Protein AF-A0AAP5Z366-F1 (afdb_monomer)

Sequence (185 aa):
SSLDSLRQKAVKEGKDGEQEALHAAARQFESIFTSMMLKSMREANEGFESNIMNSQNEKFYRQ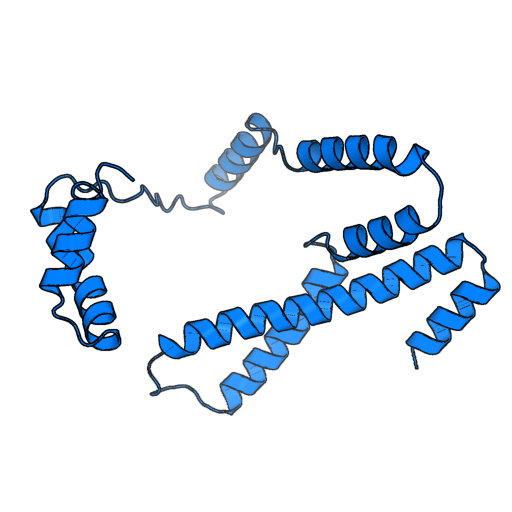MLDEQMASELSANGSMGLADMIVAQLTAGQGNDKSETAMRDAANSAVEYRRVDPKKAREIEKRLIESGELSRTSHTPAKFDSPESFVNSMKPYAEKAAKALGVEPSLLLAQAALETGWGQKV

Mean predicted aligned error: 19.26 Å

Radius of gyration: 24.58 Å; Cα contacts (8 Å, |Δi|>4): 98; chains: 1; bounding box: 54×44×57 Å

Foldseek 3Di:
DVLVVLVVQCVVVDPVSVLVSLLVVLLVVQLVVQLVVVVVVVVVCVVVDPPPDDDPVVVVVVSVVSSVVSNVCSVVCVPVRSVVSSLVVVLVVDDDVSVVVVVVVVVVVVVVVPPPVVVVVVVVVVCVVVVVDDPPPPPPDDQPDLVSLCVVCVVVLVVVCVVVVHDSVVVSVVVCVVCVSVNND

Solvent-accessible surface area (backbone atoms only — not comparable to full-atom values): 10388 Å² total; per-residue (Å²): 111,74,67,58,56,37,54,55,41,21,71,72,53,44,76,62,28,37,50,53,35,44,45,58,49,27,33,57,48,38,20,53,51,44,35,53,48,55,50,50,57,48,61,66,45,52,83,72,53,72,91,84,75,80,48,74,65,56,55,50,56,51,49,52,49,44,50,52,50,19,46,51,44,30,73,68,51,75,80,51,56,29,59,50,52,42,48,56,59,59,51,71,72,49,73,86,64,40,62,60,52,48,51,49,50,50,51,50,55,53,52,74,64,54,66,52,68,65,59,52,51,51,53,52,49,50,36,42,74,69,63,80,44,76,83,76,79,78,63,77,79,74,38,89,37,65,66,55,33,48,67,69,43,44,74,56,29,48,54,51,15,66,77,69,76,50,62,34,67,60,55,49,51,52,50,30,64,76,26,58,36,55,67,70,115

Structure (mmCIF, N/CA/C/O backbone):
data_AF-A0AAP5Z366-F1
#
_entry.id   AF-A0AAP5Z366-F1
#
loop_
_atom_site.group_PDB
_atom_site.id
_atom_site.type_symbol
_atom_site.label_atom_id
_atom_site.label_alt_id
_atom_site.label_comp_id
_atom_site.label_asym_id
_atom_site.label_entity_id
_atom_site.label_seq_id
_atom_site.pdbx_PDB_ins_code
_atom_site.Cartn_x
_atom_site.Cartn_y
_atom_site.Cartn_z
_atom_site.occupancy
_atom_site.B_iso_or_equiv
_atom_site.auth_seq_id
_atom_site.auth_comp_id
_atom_site.auth_asym_id
_atom_site.auth_atom_id
_atom_site.pdbx_PDB_model_num
ATOM 1 N N . SER A 1 1 ? -20.086 -19.077 12.793 1.00 57.78 1 SER A N 1
ATOM 2 C CA . SER A 1 1 ? -20.014 -17.706 12.263 1.00 57.78 1 SER A CA 1
ATOM 3 C C . SER A 1 1 ? -19.377 -16.819 13.322 1.00 57.78 1 SER A C 1
ATOM 5 O O . SER A 1 1 ? -20.015 -16.539 14.330 1.00 57.78 1 SER A O 1
ATOM 7 N N . SER A 1 2 ? -18.093 -16.473 13.167 1.00 73.12 2 SER A N 1
ATOM 8 C CA . SER A 1 2 ? -17.350 -15.620 14.118 1.00 73.12 2 SER A CA 1
ATOM 9 C C . SER A 1 2 ? -17.927 -14.199 14.197 1.00 73.12 2 SER A C 1
ATOM 11 O O . SER A 1 2 ? -17.879 -13.559 15.246 1.00 73.12 2 SER A O 1
ATOM 13 N N . LEU A 1 3 ? -18.546 -13.739 13.109 1.00 72.38 3 LEU A N 1
ATOM 14 C CA . LEU A 1 3 ? -19.220 -12.445 13.016 1.00 72.38 3 LEU A CA 1
ATOM 15 C C . LEU A 1 3 ? -20.505 -12.391 13.857 1.00 72.38 3 LEU A C 1
ATOM 17 O O . LEU A 1 3 ? -20.772 -11.378 14.498 1.00 72.38 3 LEU A O 1
ATOM 21 N N . ASP A 1 4 ? -21.266 -13.487 13.931 1.00 76.69 4 ASP A N 1
ATOM 22 C CA . ASP A 1 4 ? -22.466 -13.555 14.777 1.00 76.69 4 ASP A CA 1
ATOM 23 C C . ASP A 1 4 ? -22.121 -13.529 16.269 1.00 76.69 4 ASP A C 1
ATOM 25 O O . ASP A 1 4 ? -22.796 -12.857 17.048 1.00 76.69 4 ASP A O 1
ATOM 29 N N . SER A 1 5 ? -21.026 -14.183 16.675 1.00 75.25 5 SER A N 1
ATOM 30 C CA . SER A 1 5 ? -20.542 -14.095 18.058 1.00 75.25 5 SER A CA 1
ATOM 31 C C . SER A 1 5 ? -20.057 -12.691 18.426 1.00 75.25 5 SER A C 1
ATOM 33 O O . SER A 1 5 ? -20.276 -12.256 19.554 1.00 75.25 5 SER A O 1
ATOM 35 N N . LEU A 1 6 ? -19.448 -11.962 17.483 1.00 70.44 6 LEU A N 1
ATOM 36 C CA . LEU A 1 6 ? -19.024 -10.574 17.694 1.00 70.44 6 LEU A CA 1
ATOM 37 C C . LEU A 1 6 ? -20.231 -9.633 17.807 1.00 70.44 6 LEU A C 1
ATOM 39 O O . LEU A 1 6 ? -20.289 -8.828 18.734 1.00 70.44 6 LEU A O 1
ATOM 43 N N . ARG A 1 7 ? -21.251 -9.801 16.951 1.00 71.81 7 ARG A N 1
ATOM 44 C CA . ARG A 1 7 ? -22.524 -9.064 17.073 1.00 71.81 7 ARG A CA 1
ATOM 45 C C . ARG A 1 7 ? -23.216 -9.332 18.406 1.00 71.81 7 ARG A C 1
ATOM 47 O O . ARG A 1 7 ? -23.734 -8.408 19.023 1.00 71.81 7 ARG A O 1
ATOM 54 N N . GLN A 1 8 ? -23.227 -10.581 18.867 1.00 72.81 8 GLN A N 1
ATOM 55 C CA . GLN A 1 8 ? -23.886 -10.936 20.122 1.00 72.81 8 GLN A CA 1
ATOM 56 C C . GLN A 1 8 ? -23.155 -10.378 21.354 1.00 72.81 8 GLN A C 1
ATOM 58 O O . GLN A 1 8 ? -23.815 -10.037 22.336 1.00 72.81 8 GLN A O 1
ATOM 63 N N . LYS A 1 9 ? -21.819 -10.260 21.305 1.00 66.69 9 LYS A N 1
ATOM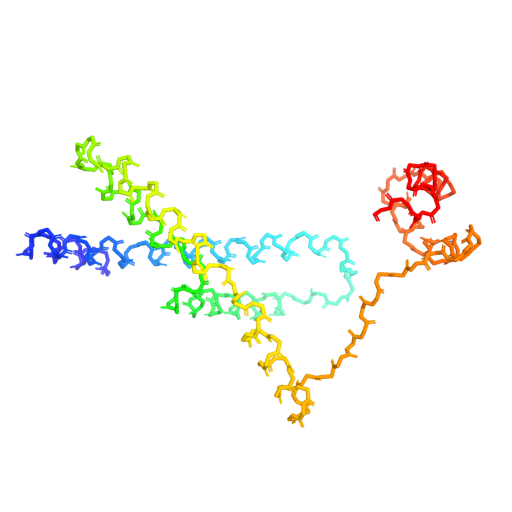 64 C CA . LYS A 1 9 ? -21.020 -9.591 22.345 1.00 66.69 9 LYS A CA 1
ATOM 65 C C . LYS A 1 9 ? -21.269 -8.082 22.380 1.00 66.69 9 LYS A C 1
ATOM 67 O O . LYS A 1 9 ? -21.594 -7.568 23.445 1.00 66.69 9 LYS A O 1
ATOM 72 N N . ALA A 1 10 ? -21.272 -7.416 21.222 1.00 67.38 10 ALA A N 1
ATOM 73 C CA . ALA A 1 10 ? -21.579 -5.984 21.118 1.00 67.38 10 ALA A CA 1
ATOM 74 C C . ALA A 1 10 ? -22.940 -5.617 21.741 1.00 67.38 10 ALA A C 1
ATOM 76 O O . ALA A 1 10 ? -23.069 -4.621 22.442 1.00 67.38 10 ALA A O 1
ATOM 77 N N . VAL A 1 11 ? -23.955 -6.467 21.551 1.00 70.94 11 VAL A N 1
ATOM 78 C CA . VAL A 1 11 ? -25.299 -6.248 22.115 1.00 70.94 11 VAL A CA 1
ATOM 79 C C . VAL A 1 11 ? -25.353 -6.477 23.636 1.00 70.94 11 VAL A C 1
ATOM 81 O O . VAL A 1 11 ? -26.198 -5.889 24.307 1.00 70.94 11 VAL A O 1
ATOM 84 N N . LYS A 1 12 ? -24.482 -7.325 24.199 1.00 68.56 12 LYS A N 1
ATOM 85 C CA . LYS A 1 12 ? -24.493 -7.679 25.632 1.00 68.56 12 LYS A CA 1
ATOM 86 C C . LYS A 1 12 ? -23.638 -6.762 26.509 1.00 68.56 12 LYS A C 1
ATOM 88 O O . LYS A 1 12 ? -23.984 -6.570 27.669 1.00 68.56 12 LYS A O 1
ATOM 93 N N . GLU A 1 13 ? -22.543 -6.227 25.978 1.00 66.88 13 GLU A N 1
ATOM 94 C CA . GLU A 1 13 ? -21.524 -5.479 26.736 1.00 66.88 13 GLU A CA 1
ATOM 95 C C . GLU A 1 13 ? -21.633 -3.949 26.569 1.00 66.88 13 GLU A C 1
ATOM 97 O O . GLU A 1 13 ? -20.827 -3.196 27.111 1.00 66.88 13 GLU A O 1
ATOM 102 N N . GLY A 1 14 ? -22.661 -3.460 25.867 1.00 70.50 14 GLY A N 1
ATOM 103 C CA . GLY A 1 14 ? -22.896 -2.026 25.690 1.00 70.50 14 GLY A CA 1
ATOM 104 C C . GLY A 1 14 ? -21.817 -1.354 24.833 1.00 70.50 14 GLY A C 1
ATOM 105 O O . GLY A 1 14 ? -21.280 -1.961 23.912 1.00 70.50 14 GLY A O 1
ATOM 106 N N . LYS A 1 15 ? -21.502 -0.084 25.123 1.00 67.25 15 LYS A N 1
ATOM 107 C CA . LYS A 1 15 ? -20.599 0.734 24.290 1.00 67.25 15 LYS A CA 1
ATOM 108 C C . LYS A 1 15 ? -19.175 0.174 24.190 1.00 67.25 15 LYS A C 1
ATOM 110 O O . LYS A 1 15 ? -18.548 0.332 23.148 1.00 67.25 15 LYS A O 1
ATOM 115 N N . ASP A 1 16 ? -18.688 -0.489 25.236 1.00 71.50 16 ASP A N 1
ATOM 116 C CA . ASP A 1 16 ? -17.321 -1.018 25.276 1.00 71.50 16 ASP A CA 1
ATOM 117 C C . ASP A 1 16 ? -17.199 -2.296 24.428 1.00 71.50 16 ASP A C 1
ATOM 119 O O . ASP A 1 1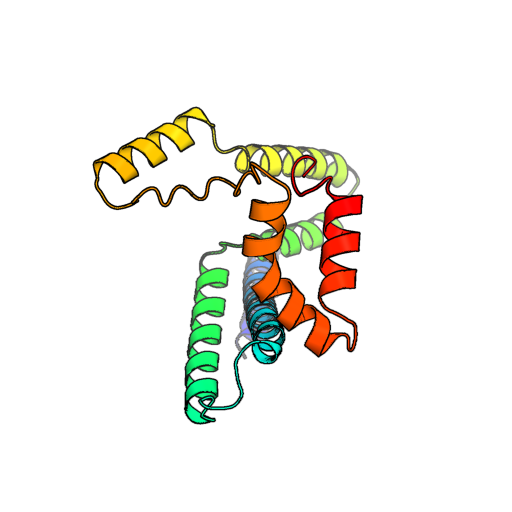6 ? -16.292 -2.416 23.604 1.00 71.50 16 ASP A O 1
ATOM 123 N N . GLY A 1 17 ? -18.177 -3.204 24.526 1.00 74.62 17 GLY A N 1
ATOM 124 C CA . GLY A 1 17 ? -18.227 -4.392 23.666 1.00 74.62 17 GLY A CA 1
ATOM 125 C C . GLY A 1 17 ? -18.529 -4.074 22.201 1.00 74.62 17 GLY A C 1
ATOM 126 O O . GLY A 1 17 ? -18.091 -4.796 21.304 1.00 74.62 17 GLY A O 1
ATOM 127 N N . GLU A 1 18 ? -19.249 -2.981 21.930 1.00 77.69 18 GLU A N 1
ATOM 128 C CA . GLU A 1 18 ? -19.443 -2.467 20.572 1.00 77.69 18 GLU A CA 1
ATOM 129 C C . GLU A 1 18 ? -18.121 -1.972 19.972 1.00 77.69 18 GLU A C 1
ATOM 131 O O . GLU A 1 18 ? -17.795 -2.333 18.842 1.00 77.69 18 GLU A O 1
ATOM 136 N N . GLN A 1 19 ? -17.306 -1.240 20.738 1.00 76.94 19 GLN A N 1
ATOM 137 C CA . GLN A 1 19 ? -15.978 -0.805 20.291 1.00 76.94 19 GLN A CA 1
ATOM 138 C C . GLN A 1 19 ? -15.024 -1.978 20.042 1.00 76.94 19 GLN A C 1
ATOM 140 O O . GLN A 1 19 ? -14.330 -1.993 19.025 1.00 76.94 19 GLN A O 1
ATOM 145 N N . GLU A 1 20 ? -15.009 -2.985 20.915 1.00 80.94 20 GLU A N 1
ATOM 146 C CA . GLU A 1 20 ? -14.148 -4.161 20.741 1.00 80.94 20 GLU A CA 1
ATOM 147 C C . GLU A 1 20 ? -14.570 -5.010 19.528 1.00 80.94 20 GLU A C 1
ATOM 149 O O . GLU A 1 20 ? -13.726 -5.465 18.749 1.00 80.94 20 GL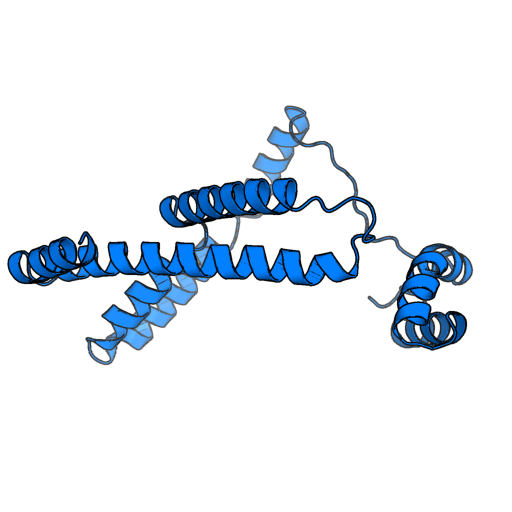U A O 1
ATOM 154 N N . ALA A 1 21 ? -15.878 -5.162 19.296 1.00 84.56 21 ALA A N 1
ATOM 155 C CA . ALA A 1 21 ? -16.400 -5.837 18.109 1.00 84.56 21 ALA A CA 1
ATOM 156 C C . ALA A 1 21 ? -16.096 -5.063 16.814 1.00 84.56 21 ALA A C 1
ATOM 158 O O . ALA A 1 21 ? -15.747 -5.677 15.801 1.00 84.56 21 ALA A O 1
ATOM 159 N N . LEU A 1 22 ? -16.192 -3.730 16.848 1.00 83.38 22 LEU A N 1
ATOM 160 C CA . LEU A 1 22 ? -15.807 -2.860 15.736 1.00 83.38 22 LEU A CA 1
ATOM 161 C C . LEU A 1 22 ? -14.311 -2.968 15.434 1.00 83.38 22 LEU A C 1
ATOM 163 O O . LEU A 1 22 ? -13.940 -3.077 14.267 1.00 83.38 22 LEU A O 1
ATOM 167 N N . HIS A 1 23 ? -13.460 -3.010 16.462 1.00 85.00 23 HIS A N 1
ATOM 168 C CA . HIS A 1 23 ? -12.015 -3.193 16.299 1.00 85.00 23 HIS A CA 1
ATOM 169 C C . HIS A 1 23 ? -11.681 -4.549 15.673 1.00 85.00 23 HIS A C 1
ATOM 171 O O . HIS A 1 23 ? -10.935 -4.628 14.695 1.00 85.00 23 HIS A O 1
ATOM 177 N N . ALA A 1 24 ? -12.316 -5.619 16.157 1.00 84.81 24 ALA A N 1
ATOM 178 C CA . ALA A 1 24 ? -12.156 -6.959 15.599 1.00 84.81 24 ALA A CA 1
ATOM 179 C C . ALA A 1 24 ? -12.598 -7.041 14.125 1.00 84.81 24 ALA A C 1
ATOM 181 O O . ALA A 1 24 ? -11.927 -7.685 13.315 1.00 84.81 24 ALA A O 1
ATOM 182 N N . ALA A 1 25 ? -13.696 -6.374 13.760 1.00 86.88 25 ALA A N 1
ATOM 183 C CA . ALA A 1 25 ? -14.165 -6.302 12.377 1.00 86.88 25 ALA A CA 1
ATOM 184 C C . ALA A 1 25 ? -13.241 -5.446 11.491 1.00 86.88 25 ALA A C 1
ATOM 186 O O . ALA A 1 25 ? -12.941 -5.834 10.362 1.00 86.88 25 ALA A O 1
ATOM 187 N N . ALA A 1 26 ? -12.746 -4.316 12.001 1.00 87.75 26 ALA A N 1
ATOM 188 C CA . ALA A 1 26 ? -11.830 -3.436 11.278 1.00 87.75 26 ALA A CA 1
ATOM 189 C C . ALA A 1 26 ? -10.483 -4.118 10.986 1.00 87.75 26 ALA A C 1
ATOM 191 O O . ALA A 1 26 ? -9.976 -3.994 9.872 1.00 87.75 26 ALA A O 1
ATOM 192 N N . ARG A 1 27 ? -9.950 -4.915 11.926 1.00 86.19 27 ARG A N 1
ATOM 193 C CA . ARG A 1 27 ? -8.777 -5.778 11.684 1.00 86.19 27 ARG A CA 1
ATOM 194 C C . ARG A 1 27 ? -9.033 -6.793 10.567 1.00 86.19 27 ARG A C 1
ATOM 196 O O . ARG A 1 27 ? -8.219 -6.956 9.671 1.00 86.19 27 ARG A O 1
ATOM 203 N N . GLN A 1 28 ? -10.192 -7.450 10.562 1.00 85.75 28 GLN A N 1
ATOM 204 C CA . GLN A 1 28 ? -10.532 -8.377 9.472 1.00 85.75 28 GLN A CA 1
ATOM 205 C C . GLN A 1 28 ? -10.650 -7.671 8.114 1.00 85.75 28 GLN A C 1
ATOM 207 O O . GLN A 1 28 ? -10.313 -8.248 7.086 1.00 85.75 28 GLN A O 1
ATOM 212 N N . PHE A 1 29 ? -11.108 -6.422 8.093 1.00 88.00 29 PHE A N 1
ATOM 213 C CA . PHE A 1 29 ? -11.147 -5.635 6.865 1.00 88.00 29 PHE A CA 1
ATOM 214 C C . PHE A 1 29 ? -9.743 -5.215 6.399 1.00 88.00 29 PHE A C 1
ATOM 216 O O . PHE A 1 29 ? -9.440 -5.292 5.209 1.00 88.00 29 PHE A O 1
ATOM 223 N N . GLU A 1 30 ? -8.868 -4.814 7.323 1.00 86.25 30 GLU A N 1
ATOM 224 C CA . GLU A 1 30 ? -7.482 -4.444 7.021 1.00 86.25 30 GLU A CA 1
ATOM 225 C C . GLU A 1 30 ? -6.677 -5.621 6.444 1.00 86.25 30 GLU A C 1
ATOM 227 O O . GLU A 1 30 ? -5.900 -5.414 5.509 1.00 86.25 30 GLU A O 1
ATOM 232 N N . SER A 1 31 ? -6.893 -6.858 6.904 1.00 87.69 31 SER A N 1
ATOM 233 C CA . SER A 1 31 ? -6.236 -8.040 6.321 1.00 87.69 31 SER A CA 1
ATOM 234 C C . SER A 1 31 ? -6.689 -8.313 4.880 1.00 87.69 31 SER A C 1
ATOM 236 O O . SER A 1 31 ? -5.865 -8.589 4.001 1.00 87.69 31 SER A O 1
ATOM 238 N N . ILE A 1 32 ? -7.983 -8.145 4.589 1.00 89.38 32 ILE A N 1
ATOM 239 C CA . ILE A 1 32 ? -8.526 -8.260 3.228 1.00 89.38 32 ILE A CA 1
ATOM 240 C C . ILE A 1 32 ? -7.948 -7.158 2.336 1.00 89.38 32 ILE A C 1
ATOM 242 O O . ILE A 1 32 ? -7.476 -7.430 1.236 1.00 89.38 32 ILE A O 1
ATOM 246 N N . PHE A 1 33 ? -7.914 -5.919 2.814 1.00 89.81 33 PHE A N 1
ATOM 247 C CA . PHE A 1 33 ? -7.342 -4.812 2.055 1.00 89.81 33 PHE A CA 1
ATOM 248 C C . PHE A 1 33 ? -5.839 -5.004 1.792 1.00 89.81 33 PHE A C 1
ATOM 250 O O . PHE A 1 33 ? -5.371 -4.802 0.672 1.00 89.81 33 PHE A O 1
ATOM 257 N N . THR A 1 34 ? -5.086 -5.458 2.794 1.00 88.38 34 THR A N 1
ATOM 258 C CA . THR A 1 34 ? -3.648 -5.734 2.667 1.00 88.38 34 THR A CA 1
ATOM 259 C C . THR A 1 34 ? -3.391 -6.846 1.654 1.00 88.38 34 THR A C 1
ATOM 261 O O . THR A 1 34 ? -2.517 -6.701 0.801 1.00 88.38 34 THR A O 1
ATOM 264 N N . SER A 1 35 ? -4.186 -7.919 1.673 1.00 88.62 35 SER A N 1
ATOM 265 C CA . SER A 1 35 ? -4.077 -8.978 0.661 1.00 88.62 35 SER A CA 1
ATOM 266 C C . SER A 1 35 ? -4.414 -8.469 -0.749 1.00 88.62 35 SER A C 1
ATOM 268 O O . SER A 1 35 ? -3.688 -8.779 -1.693 1.00 88.62 35 SER A O 1
ATOM 270 N N . MET A 1 36 ? -5.431 -7.610 -0.906 1.00 89.75 36 MET A N 1
ATOM 271 C CA . MET A 1 36 ? -5.743 -6.947 -2.184 1.00 89.75 36 MET A CA 1
ATOM 272 C C . MET A 1 36 ? -4.601 -6.050 -2.674 1.00 89.75 36 MET A C 1
ATOM 274 O O . MET A 1 36 ? -4.285 -6.054 -3.865 1.00 89.75 36 MET A O 1
ATOM 278 N N . MET A 1 37 ? -3.958 -5.307 -1.773 1.00 89.56 37 MET A N 1
ATOM 279 C CA . MET A 1 37 ? -2.807 -4.466 -2.097 1.00 89.56 37 MET A CA 1
ATOM 280 C C . MET A 1 37 ? -1.614 -5.314 -2.551 1.00 89.56 37 MET A C 1
ATOM 282 O O . MET A 1 37 ? -1.072 -5.063 -3.627 1.00 89.56 37 MET A O 1
ATOM 286 N N . LEU A 1 38 ? -1.239 -6.343 -1.782 1.00 89.12 38 LEU A N 1
ATOM 287 C CA . LEU A 1 38 ? -0.131 -7.248 -2.119 1.00 89.12 38 LEU A CA 1
ATOM 288 C C . LEU A 1 38 ? -0.359 -7.935 -3.468 1.00 89.12 38 LEU A C 1
ATOM 290 O O . LEU A 1 38 ? 0.543 -7.988 -4.308 1.00 89.12 38 LEU A O 1
ATOM 294 N N . LYS A 1 39 ? -1.591 -8.392 -3.704 1.00 89.25 39 LYS A N 1
ATOM 295 C CA . LYS A 1 39 ? -2.008 -8.955 -4.986 1.00 89.25 39 LYS A CA 1
ATOM 296 C C . LYS A 1 39 ? -1.890 -7.938 -6.124 1.00 89.25 39 LYS A C 1
ATOM 298 O O . LYS A 1 39 ? -1.278 -8.252 -7.138 1.00 89.25 39 LYS A O 1
ATOM 303 N N . SER A 1 40 ? -2.383 -6.712 -5.940 1.00 90.44 40 SER A N 1
ATOM 304 C CA . SER A 1 40 ? -2.306 -5.654 -6.962 1.00 90.44 40 SER A CA 1
ATOM 305 C C . SER A 1 40 ? -0.857 -5.285 -7.302 1.00 90.44 40 SER A C 1
ATOM 307 O O . SER A 1 40 ? -0.514 -5.109 -8.469 1.00 90.44 40 SER A O 1
ATOM 309 N N . MET A 1 41 ? 0.024 -5.214 -6.297 1.00 88.00 41 MET A N 1
ATOM 310 C CA . MET A 1 41 ? 1.457 -4.976 -6.510 1.00 88.00 41 MET A CA 1
ATOM 311 C C . MET A 1 41 ? 2.098 -6.106 -7.324 1.00 88.00 41 MET A C 1
ATOM 313 O O . MET A 1 41 ? 2.955 -5.853 -8.170 1.00 88.00 41 MET A O 1
ATOM 317 N N . ARG A 1 42 ? 1.675 -7.354 -7.091 1.00 82.88 42 ARG A N 1
ATOM 318 C CA . ARG A 1 42 ? 2.160 -8.524 -7.826 1.00 82.88 42 ARG A CA 1
ATOM 319 C C . ARG A 1 42 ? 1.661 -8.531 -9.268 1.00 82.88 42 ARG A C 1
ATOM 321 O O . ARG A 1 42 ? 2.487 -8.674 -10.159 1.00 82.88 42 ARG A O 1
ATOM 328 N N . GLU A 1 43 ? 0.368 -8.317 -9.491 1.00 84.25 43 GLU A N 1
ATOM 329 C CA . GLU A 1 43 ? -0.238 -8.215 -10.829 1.00 84.25 43 GLU A CA 1
ATOM 330 C C . GLU A 1 43 ? 0.406 -7.090 -11.655 1.00 84.25 43 GLU A C 1
ATOM 332 O O . GLU A 1 43 ? 0.698 -7.273 -12.835 1.00 84.25 43 GLU A O 1
ATOM 337 N N . ALA A 1 44 ? 0.735 -5.956 -11.028 1.00 84.75 44 ALA A N 1
ATOM 338 C CA . ALA A 1 44 ? 1.480 -4.880 -11.683 1.00 84.75 44 ALA A CA 1
ATOM 339 C C . ALA A 1 44 ? 2.909 -5.296 -12.094 1.00 84.75 44 ALA A C 1
ATOM 341 O O . ALA A 1 44 ? 3.422 -4.811 -13.104 1.00 84.75 44 ALA A O 1
ATOM 342 N N . ASN A 1 45 ? 3.548 -6.205 -11.345 1.00 77.31 45 ASN A N 1
ATOM 343 C CA . ASN A 1 45 ? 4.879 -6.735 -11.656 1.00 77.31 45 ASN A CA 1
ATOM 344 C C . ASN A 1 45 ? 4.848 -7.929 -12.634 1.00 77.31 45 ASN A C 1
ATOM 346 O O . ASN A 1 45 ? 5.857 -8.212 -13.277 1.00 77.31 45 ASN A O 1
ATOM 350 N N . GLU A 1 46 ? 3.707 -8.607 -12.809 1.00 72.75 46 GLU A N 1
ATOM 351 C CA . GLU A 1 46 ? 3.560 -9.702 -13.785 1.00 72.75 46 GLU A CA 1
ATOM 352 C C . GLU A 1 46 ? 3.815 -9.236 -15.229 1.00 72.75 46 GLU A C 1
ATOM 354 O O . GLU A 1 46 ? 4.298 -10.016 -16.043 1.00 72.75 46 GLU A O 1
ATOM 359 N N . GLY A 1 47 ? 3.578 -7.955 -15.543 1.00 67.94 47 GLY A N 1
ATOM 360 C CA . GLY A 1 47 ? 3.928 -7.365 -16.842 1.00 67.94 47 GLY A CA 1
ATOM 361 C C . GLY A 1 47 ? 5.438 -7.229 -17.102 1.00 67.94 47 GLY A C 1
ATOM 362 O O . GLY A 1 47 ? 5.844 -7.048 -18.252 1.00 67.94 47 GLY A O 1
ATOM 363 N N . PHE A 1 48 ? 6.270 -7.327 -16.059 1.00 65.94 48 PHE A N 1
ATOM 364 C CA . PHE A 1 48 ? 7.734 -7.231 -16.128 1.00 65.94 48 PHE A CA 1
ATOM 365 C C . PHE A 1 48 ? 8.434 -8.596 -16.013 1.00 65.94 48 PHE A C 1
ATOM 367 O O . PHE A 1 48 ? 9.540 -8.760 -16.534 1.00 65.94 48 PHE A O 1
ATOM 374 N N . GLU A 1 49 ? 7.798 -9.576 -15.365 1.00 62.16 49 GLU A N 1
ATOM 375 C CA . GLU A 1 49 ? 8.299 -10.946 -15.217 1.00 62.16 49 GLU A CA 1
ATOM 376 C C . GLU A 1 49 ? 8.126 -11.722 -16.535 1.00 62.16 49 GLU A C 1
ATOM 378 O O . GLU A 1 49 ? 7.018 -11.957 -17.017 1.00 62.16 49 GLU A O 1
ATOM 383 N N . SER A 1 50 ? 9.231 -12.136 -17.159 1.00 58.62 50 SER A N 1
ATOM 384 C CA . SER A 1 50 ? 9.187 -12.925 -18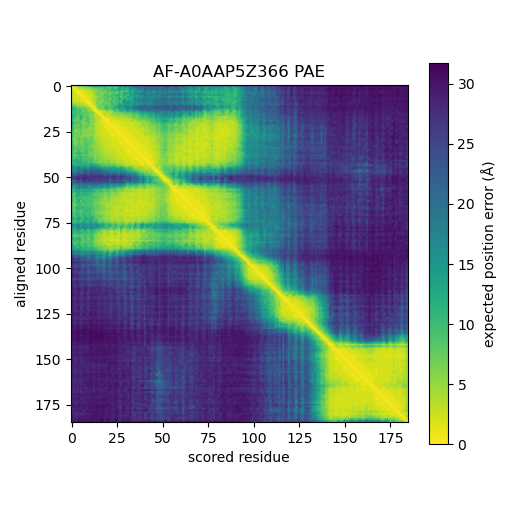.393 1.00 58.62 50 SER A CA 1
ATOM 385 C C . SER A 1 50 ? 8.413 -14.236 -18.183 1.00 58.62 50 SER A C 1
ATOM 387 O O . SER A 1 50 ? 8.767 -15.022 -17.308 1.00 58.62 50 SER A O 1
ATOM 389 N N . ASN A 1 51 ? 7.417 -14.495 -19.038 1.00 56.31 51 ASN A N 1
ATOM 390 C CA . ASN A 1 51 ? 6.473 -15.633 -19.060 1.00 56.31 51 ASN A CA 1
ATOM 391 C C . ASN A 1 51 ? 7.070 -17.067 -19.078 1.00 56.31 51 ASN A C 1
ATOM 393 O O . ASN A 1 51 ? 6.363 -18.020 -19.395 1.00 56.31 51 ASN A O 1
ATOM 397 N N . ILE A 1 52 ? 8.355 -17.261 -18.783 1.00 56.91 52 ILE A N 1
ATOM 398 C CA . ILE A 1 52 ? 9.080 -18.517 -19.022 1.00 56.91 52 ILE A CA 1
ATOM 399 C C . ILE A 1 52 ? 9.179 -19.425 -17.780 1.00 56.91 52 ILE A C 1
ATOM 401 O O . ILE A 1 52 ? 9.455 -20.608 -17.951 1.00 56.91 52 ILE A O 1
ATOM 405 N N . MET A 1 53 ? 8.886 -18.947 -16.559 1.00 61.41 53 MET A N 1
ATOM 406 C CA . MET A 1 53 ? 9.019 -19.759 -15.327 1.00 61.41 53 MET A CA 1
ATOM 407 C C . MET A 1 53 ? 7.846 -19.677 -14.326 1.00 61.41 53 MET A C 1
ATOM 409 O O . MET A 1 53 ? 7.985 -20.118 -13.196 1.00 61.41 53 MET A O 1
ATOM 413 N N . ASN A 1 54 ? 6.664 -19.190 -14.716 1.00 64.31 54 ASN A N 1
ATOM 414 C CA . ASN A 1 54 ? 5.519 -19.082 -13.797 1.00 64.31 54 ASN A CA 1
ATOM 415 C C . ASN A 1 54 ? 4.675 -20.368 -13.776 1.00 64.31 54 ASN A C 1
ATOM 417 O O . ASN A 1 54 ? 3.672 -20.473 -14.488 1.00 64.31 54 ASN A O 1
ATOM 421 N N . SER A 1 55 ? 5.050 -21.357 -12.959 1.00 75.56 55 SER A N 1
ATOM 422 C CA . SER A 1 55 ? 4.203 -22.546 -12.775 1.00 75.56 55 SER A CA 1
ATOM 423 C C . SER A 1 55 ? 2.946 -22.213 -11.950 1.00 75.56 55 SER A C 1
ATOM 425 O O . SER A 1 55 ? 2.992 -21.428 -11.003 1.00 75.56 55 SER A O 1
ATOM 427 N N . GLN A 1 56 ? 1.800 -22.824 -12.272 1.00 75.94 56 GLN A N 1
ATOM 428 C CA . GLN A 1 56 ? 0.546 -22.617 -11.523 1.00 75.94 56 GLN A CA 1
ATOM 429 C C . GLN A 1 56 ? 0.672 -23.010 -10.039 1.00 75.94 56 GLN A C 1
ATOM 431 O O . GLN A 1 56 ? 0.012 -22.421 -9.186 1.00 75.94 56 GLN A O 1
ATOM 436 N N . ASN A 1 57 ? 1.556 -23.963 -9.727 1.00 81.56 57 ASN A N 1
ATOM 437 C CA . ASN A 1 57 ? 1.840 -24.382 -8.356 1.00 81.56 57 ASN A CA 1
ATOM 438 C C . ASN A 1 57 ? 2.547 -23.275 -7.566 1.00 81.56 57 ASN A C 1
ATOM 440 O O . ASN A 1 57 ? 2.177 -23.004 -6.430 1.00 81.56 57 ASN A O 1
ATOM 444 N N . GLU A 1 58 ? 3.517 -22.588 -8.171 1.00 83.06 58 GLU A N 1
ATOM 445 C CA . GLU A 1 58 ? 4.210 -21.466 -7.531 1.00 83.06 58 GLU A CA 1
ATOM 446 C C . GLU A 1 58 ? 3.248 -20.320 -7.204 1.00 83.06 58 GLU A C 1
ATOM 448 O O . GLU A 1 58 ? 3.282 -19.790 -6.094 1.00 83.06 58 GLU A O 1
ATOM 453 N N . LYS A 1 59 ? 2.329 -19.994 -8.124 1.00 82.19 59 LYS A N 1
ATOM 454 C CA . LYS A 1 59 ? 1.283 -18.987 -7.883 1.00 82.19 59 LYS A CA 1
ATOM 455 C C . LYS A 1 59 ? 0.414 -19.343 -6.677 1.00 82.19 59 LYS A C 1
ATOM 457 O O . LYS A 1 59 ? 0.125 -18.467 -5.868 1.00 82.19 59 LYS A O 1
ATOM 462 N N . PHE A 1 60 ? 0.046 -20.616 -6.530 1.00 86.50 60 PHE A N 1
ATOM 463 C CA . PHE A 1 60 ? -0.731 -21.091 -5.386 1.00 86.50 60 PHE A CA 1
ATOM 464 C C . PHE A 1 60 ? 0.035 -20.955 -4.059 1.00 86.50 60 PHE A C 1
ATOM 466 O O . PHE A 1 60 ? -0.486 -20.368 -3.112 1.00 86.50 60 PHE A O 1
ATOM 473 N N . TYR A 1 61 ? 1.289 -21.422 -3.990 1.00 88.44 61 TYR A N 1
ATOM 474 C CA . TYR A 1 61 ? 2.110 -21.289 -2.775 1.00 88.44 61 TYR A CA 1
ATOM 475 C C . TYR A 1 61 ? 2.367 -19.829 -2.403 1.00 88.44 61 TYR A C 1
ATOM 477 O O . TYR A 1 61 ? 2.342 -19.466 -1.228 1.00 88.44 61 TYR A O 1
ATOM 485 N N . ARG A 1 62 ? 2.582 -18.982 -3.409 1.00 86.56 62 ARG A N 1
ATOM 486 C CA . ARG A 1 62 ? 2.794 -17.548 -3.227 1.00 86.56 62 ARG A CA 1
ATOM 487 C C . ARG A 1 62 ? 1.533 -16.849 -2.726 1.00 86.56 62 ARG A C 1
ATOM 489 O O . ARG A 1 62 ? 1.634 -16.023 -1.830 1.00 86.56 62 ARG A O 1
ATOM 496 N N . GLN A 1 63 ? 0.360 -17.223 -3.239 1.00 88.31 63 GLN A N 1
ATOM 497 C CA . GLN A 1 63 ? -0.915 -16.718 -2.730 1.00 88.31 63 GLN A CA 1
ATOM 498 C C . GLN A 1 63 ? -1.120 -17.104 -1.260 1.00 88.31 63 GLN A C 1
ATOM 500 O O . GLN A 1 63 ? -1.467 -16.248 -0.453 1.00 88.31 63 GLN A O 1
ATOM 505 N N . MET A 1 64 ? -0.854 -18.359 -0.892 1.00 91.06 64 MET A N 1
ATOM 506 C CA . MET A 1 64 ? -0.968 -18.809 0.499 1.00 91.06 64 MET A CA 1
ATOM 507 C C . MET A 1 64 ? -0.017 -18.036 1.430 1.00 91.06 64 MET A C 1
ATOM 509 O O . MET A 1 64 ? -0.400 -17.645 2.531 1.00 91.06 64 MET A O 1
ATOM 513 N N . LEU A 1 65 ? 1.214 -17.783 0.974 1.00 91.69 65 LEU A N 1
ATOM 514 C CA . LEU A 1 65 ? 2.187 -16.970 1.704 1.00 91.69 65 LEU A CA 1
ATOM 515 C C . LEU A 1 65 ? 1.691 -15.528 1.895 1.00 91.69 65 LEU A C 1
ATOM 517 O O . LEU A 1 65 ? 1.805 -14.980 2.991 1.00 91.69 65 LEU A O 1
ATOM 521 N N . ASP A 1 66 ? 1.128 -14.926 0.847 1.00 89.19 66 ASP A N 1
ATOM 522 C CA . ASP A 1 66 ? 0.588 -13.566 0.895 1.00 89.19 66 ASP A CA 1
ATOM 523 C C . ASP A 1 66 ? -0.612 -13.468 1.848 1.00 89.19 66 ASP A C 1
ATOM 525 O O . ASP A 1 66 ? -0.725 -12.491 2.587 1.00 89.19 66 ASP A O 1
ATOM 529 N N . GLU A 1 67 ? -1.482 -14.481 1.878 1.00 89.44 67 GLU A N 1
ATOM 530 C CA . GLU A 1 67 ? -2.609 -14.557 2.816 1.00 89.44 67 GLU A CA 1
ATOM 531 C C . GLU A 1 67 ? -2.131 -14.632 4.273 1.00 89.44 67 GLU A C 1
ATOM 533 O O . GLU A 1 67 ? -2.634 -13.893 5.126 1.00 89.44 67 GLU A O 1
ATOM 538 N N . GLN A 1 68 ? -1.125 -15.465 4.565 1.00 89.38 68 GLN A N 1
ATOM 539 C CA . GLN A 1 68 ? -0.551 -15.550 5.910 1.00 89.38 68 GLN A CA 1
ATOM 540 C C . GLN A 1 68 ? 0.100 -14.224 6.318 1.00 89.38 68 GLN A C 1
ATOM 542 O O . GLN A 1 68 ? -0.162 -13.709 7.405 1.00 89.38 68 GLN A O 1
ATOM 547 N N . MET A 1 69 ? 0.898 -13.638 5.429 1.00 88.75 69 MET A N 1
ATOM 548 C CA . MET A 1 69 ? 1.563 -12.362 5.672 1.00 88.75 69 MET A CA 1
ATOM 549 C C . MET A 1 69 ? 0.554 -11.225 5.877 1.00 88.75 69 MET A C 1
ATOM 551 O O . MET A 1 69 ? 0.702 -10.442 6.810 1.00 88.75 69 MET A O 1
ATOM 555 N N . ALA A 1 70 ? -0.506 -11.149 5.068 1.00 87.56 70 ALA A N 1
ATOM 556 C CA . ALA A 1 70 ? -1.569 -10.159 5.241 1.00 87.56 70 ALA A CA 1
ATOM 557 C C . ALA A 1 70 ? -2.313 -10.336 6.575 1.00 87.56 70 ALA A C 1
ATOM 559 O O . ALA A 1 70 ? -2.645 -9.347 7.234 1.00 87.56 70 ALA A O 1
ATOM 560 N N . SER A 1 71 ? -2.540 -11.585 6.998 1.00 86.50 71 SER A N 1
ATOM 561 C CA . SER A 1 71 ? -3.128 -11.894 8.303 1.00 86.50 71 SER A CA 1
ATOM 562 C C . SER A 1 71 ? -2.219 -11.462 9.458 1.00 86.50 71 SER A C 1
ATOM 564 O O . SER A 1 71 ? -2.704 -10.855 10.410 1.00 86.50 71 SER A O 1
ATOM 566 N N . GLU A 1 72 ? -0.917 -11.746 9.389 1.00 87.31 72 GLU A N 1
ATOM 567 C CA . GLU A 1 72 ? 0.053 -11.374 10.429 1.00 87.31 72 GLU A CA 1
ATOM 568 C C . GLU A 1 72 ? 0.255 -9.853 10.513 1.00 87.31 72 GLU A C 1
ATOM 570 O O . GLU A 1 72 ? 0.235 -9.288 11.607 1.00 87.31 72 GLU A O 1
ATOM 575 N N . LEU A 1 73 ? 0.388 -9.171 9.372 1.00 84.88 73 LEU A N 1
ATOM 576 C CA . LEU A 1 73 ? 0.555 -7.714 9.311 1.00 84.88 73 LEU A CA 1
ATOM 577 C C . LEU A 1 73 ? -0.655 -6.976 9.893 1.00 84.88 73 LEU A C 1
ATOM 579 O O . LEU A 1 73 ? -0.494 -6.033 10.671 1.00 84.88 73 LEU A O 1
ATOM 583 N N . SER A 1 74 ? -1.865 -7.434 9.570 1.00 86.56 74 SER A N 1
ATOM 584 C CA . SER A 1 74 ? -3.082 -6.837 10.120 1.00 86.56 74 SER A CA 1
ATOM 585 C C . SER A 1 74 ? -3.304 -7.195 11.594 1.00 86.56 74 SER A C 1
ATOM 587 O O . SER A 1 74 ? -3.703 -6.339 12.384 1.00 86.56 74 SER A O 1
ATOM 589 N N . ALA A 1 75 ? -2.985 -8.424 12.019 1.00 82.06 75 ALA A N 1
ATOM 590 C CA . ALA A 1 75 ? -3.069 -8.807 13.431 1.00 82.06 75 ALA A CA 1
ATOM 591 C C . ALA A 1 75 ? -2.119 -7.980 14.315 1.00 82.06 75 ALA A C 1
ATOM 593 O O . ALA A 1 75 ? -2.490 -7.596 15.425 1.00 82.06 75 ALA A O 1
ATOM 594 N N . ASN A 1 76 ? -0.928 -7.664 13.802 1.00 81.31 76 ASN A N 1
ATOM 595 C CA . ASN A 1 76 ? 0.064 -6.834 14.484 1.00 81.31 76 ASN A CA 1
ATOM 596 C C . ASN A 1 76 ? -0.241 -5.325 14.409 1.00 81.31 76 ASN A C 1
ATOM 598 O O . ASN A 1 76 ? 0.484 -4.535 15.011 1.00 81.31 76 ASN A O 1
ATOM 602 N N . GLY A 1 77 ? -1.291 -4.912 13.685 1.00 68.94 77 GLY A N 1
ATOM 603 C CA . GLY A 1 77 ? -1.702 -3.511 13.562 1.00 68.94 77 GLY A CA 1
ATOM 604 C C . GLY A 1 77 ? -0.666 -2.619 12.873 1.00 68.94 77 GLY A C 1
ATOM 605 O O . GLY A 1 77 ? -0.622 -1.418 13.129 1.00 68.94 77 GLY A O 1
ATOM 606 N N . SER A 1 78 ? 0.195 -3.177 12.015 1.00 68.19 78 SER A N 1
ATOM 607 C CA . SER A 1 78 ? 1.364 -2.456 11.489 1.00 68.19 78 SER A CA 1
ATOM 608 C C . SER A 1 78 ? 1.019 -1.306 10.537 1.00 68.19 78 SER A C 1
ATOM 610 O O . SER A 1 78 ? 1.872 -0.458 10.278 1.00 68.19 78 SER A O 1
ATOM 612 N N . MET A 1 79 ? -0.200 -1.280 9.988 1.00 74.19 79 MET A N 1
ATOM 613 C CA . MET A 1 79 ? -0.617 -0.297 8.983 1.00 74.19 79 MET A CA 1
ATOM 614 C C . MET A 1 79 ? -1.497 0.827 9.555 1.00 74.19 79 MET A C 1
ATOM 616 O O . MET A 1 79 ? -1.551 1.911 8.972 1.00 74.19 79 MET A O 1
ATOM 620 N N . GLY A 1 80 ? -2.155 0.599 10.698 1.00 81.19 80 GLY A N 1
ATOM 621 C CA . GLY A 1 80 ? -3.003 1.584 11.383 1.00 81.19 80 GLY A CA 1
ATOM 622 C C . GLY A 1 80 ? -4.331 1.899 10.680 1.00 81.19 80 GLY A C 1
ATOM 623 O O . GLY A 1 80 ? -5.026 2.833 11.082 1.00 81.19 80 GLY A O 1
ATOM 624 N N . LEU A 1 81 ? -4.715 1.143 9.643 1.00 84.25 81 LEU A N 1
ATOM 625 C CA . LEU A 1 81 ? -5.969 1.373 8.917 1.00 84.25 81 LEU A CA 1
ATOM 626 C C . LEU A 1 81 ? -7.171 0.949 9.765 1.00 84.25 81 LEU A C 1
ATOM 628 O O . LEU 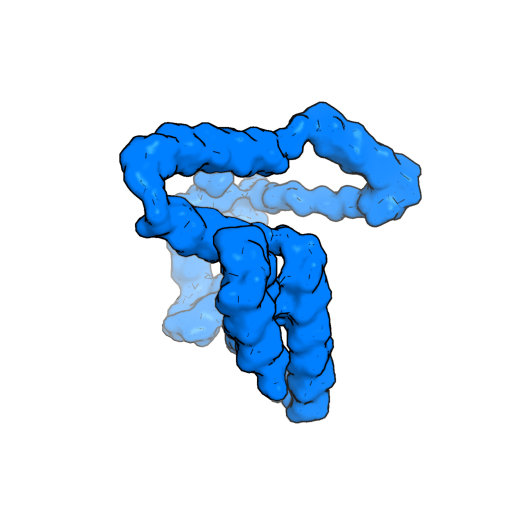A 1 81 ? -8.191 1.637 9.764 1.00 84.25 81 LEU A O 1
ATOM 632 N N . ALA A 1 82 ? -7.046 -0.151 10.513 1.00 84.75 82 ALA A N 1
ATOM 633 C CA . ALA A 1 82 ? -8.098 -0.602 11.420 1.00 84.75 82 ALA A CA 1
ATOM 634 C C . ALA A 1 82 ? -8.445 0.476 12.463 1.00 84.75 82 ALA A C 1
ATOM 636 O O . ALA A 1 82 ? -9.620 0.778 12.671 1.00 84.75 82 ALA A O 1
ATOM 637 N N . ASP A 1 83 ? -7.430 1.123 13.043 1.00 83.38 83 ASP A N 1
ATOM 638 C CA . ASP A 1 83 ? -7.616 2.191 14.030 1.00 83.38 83 ASP A CA 1
ATOM 639 C C . ASP A 1 83 ? -8.234 3.446 13.403 1.00 83.38 83 ASP A C 1
ATOM 641 O O . ASP A 1 83 ? -9.094 4.073 14.017 1.00 83.38 83 ASP A O 1
ATOM 645 N N . MET A 1 84 ? -7.873 3.780 12.158 1.00 84.31 84 MET A N 1
ATOM 646 C CA . MET A 1 84 ? -8.513 4.871 11.413 1.00 84.31 84 MET A CA 1
ATOM 647 C C . MET A 1 84 ? -9.984 4.585 11.098 1.00 84.31 84 MET A C 1
ATOM 649 O O . MET A 1 84 ? -10.815 5.484 11.216 1.00 84.31 84 MET A O 1
ATOM 653 N N . ILE A 1 85 ? -10.321 3.352 10.705 1.00 82.94 85 ILE A N 1
ATOM 654 C CA . ILE A 1 85 ? -11.707 2.944 10.426 1.00 82.94 85 ILE A CA 1
ATOM 655 C C . ILE A 1 85 ? -12.539 3.022 11.702 1.00 82.94 85 ILE A C 1
ATOM 657 O O . ILE A 1 85 ? -13.633 3.589 11.683 1.00 82.94 85 ILE A O 1
ATOM 661 N N . VAL A 1 86 ? -12.012 2.490 12.809 1.00 84.81 86 VAL A N 1
ATOM 662 C CA . VAL A 1 86 ? -12.671 2.577 14.113 1.00 84.81 86 VAL A CA 1
ATOM 663 C C . VAL A 1 86 ? -12.844 4.038 14.495 1.00 84.81 86 VAL A C 1
ATOM 665 O O . VAL A 1 86 ? -13.978 4.437 14.721 1.00 84.81 86 VAL A O 1
ATOM 668 N N . ALA A 1 87 ? -11.776 4.843 14.473 1.00 83.19 87 ALA A N 1
ATOM 669 C CA . ALA A 1 87 ? -11.820 6.260 14.821 1.00 83.19 87 ALA A CA 1
ATOM 670 C C . ALA A 1 87 ? -12.831 7.041 13.975 1.00 83.19 87 ALA A C 1
ATOM 672 O O . ALA A 1 87 ? -13.603 7.808 14.533 1.00 83.19 87 ALA A O 1
ATOM 673 N N . GLN A 1 88 ? -12.891 6.826 12.658 1.00 81.56 88 GLN A N 1
ATOM 674 C CA . GLN A 1 88 ? -13.853 7.507 11.788 1.00 81.56 88 GLN A CA 1
ATOM 675 C C . GLN A 1 88 ? -15.300 7.092 12.093 1.00 81.56 88 GLN A C 1
ATOM 677 O O . GLN A 1 88 ? -16.211 7.922 12.045 1.00 81.56 88 GLN A O 1
ATOM 682 N N . LEU A 1 89 ? -15.523 5.817 12.415 1.00 79.44 89 LEU A N 1
ATOM 683 C CA . LEU A 1 89 ? -16.852 5.283 12.692 1.00 79.44 89 LEU A CA 1
ATOM 684 C C . LEU A 1 89 ? -17.357 5.667 14.094 1.00 79.44 89 LEU A C 1
ATOM 686 O O . LEU A 1 89 ? -18.534 5.999 14.232 1.00 79.44 89 LEU A O 1
ATOM 690 N N . THR A 1 90 ? -16.488 5.704 15.112 1.00 74.31 90 THR A N 1
ATOM 691 C CA . THR A 1 90 ? -16.835 6.231 16.446 1.00 74.31 90 THR A CA 1
ATOM 692 C C . THR A 1 90 ? -16.894 7.759 16.475 1.00 74.31 90 THR A C 1
ATOM 694 O O . THR A 1 90 ? -17.766 8.310 17.147 1.00 74.31 90 THR A O 1
ATOM 697 N N . ALA A 1 91 ? -16.049 8.469 15.717 1.00 67.56 91 ALA A N 1
ATOM 698 C CA . ALA A 1 91 ? -16.102 9.932 15.593 1.00 67.56 91 ALA A CA 1
ATOM 699 C C . ALA A 1 91 ? -17.371 10.422 14.880 1.00 67.56 91 ALA A C 1
ATOM 701 O O . ALA A 1 91 ? -17.837 11.529 15.152 1.00 67.56 91 ALA A O 1
ATOM 702 N N . GLY A 1 92 ? -17.961 9.595 14.009 1.00 61.28 92 GLY A N 1
ATOM 703 C CA . GLY A 1 92 ? -19.249 9.862 13.366 1.00 61.28 92 GLY A CA 1
ATOM 704 C C . GLY A 1 92 ? -20.464 9.765 14.301 1.00 61.28 92 GLY A C 1
ATOM 705 O O . GLY A 1 92 ? -21.555 10.173 13.908 1.00 61.28 92 GLY A O 1
ATOM 706 N N . GLN A 1 93 ? -20.302 9.257 15.530 1.00 61.66 93 GLN A N 1
ATOM 707 C CA . GLN A 1 93 ? -21.400 9.048 16.484 1.00 61.66 93 GLN A CA 1
ATOM 708 C C . GLN A 1 93 ? -21.542 10.149 17.559 1.00 61.66 93 GLN A C 1
ATOM 710 O O . GLN A 1 93 ? -22.437 10.048 18.401 1.00 61.66 93 GLN A O 1
ATOM 715 N N . GLY A 1 94 ? -20.736 11.223 17.556 1.00 49.34 94 GLY A N 1
ATOM 716 C CA . GLY A 1 94 ? -20.838 12.262 18.595 1.00 49.34 94 GLY A CA 1
ATOM 717 C C . GLY A 1 94 ? -20.333 13.660 18.216 1.00 49.34 94 GLY A C 1
ATOM 718 O O . GLY A 1 94 ? -19.145 13.837 17.984 1.00 49.34 94 GLY A O 1
ATOM 719 N N . ASN A 1 95 ? -21.264 14.629 18.229 1.00 52.59 95 ASN A N 1
ATOM 720 C CA . ASN A 1 95 ? -21.157 16.101 18.349 1.00 52.59 95 ASN A CA 1
ATOM 721 C C . ASN A 1 95 ? -19.770 16.777 18.274 1.00 52.59 95 ASN A C 1
ATOM 723 O O . ASN A 1 95 ? -18.882 16.424 19.044 1.00 52.59 95 ASN A O 1
ATOM 727 N N . ASP A 1 96 ? -19.697 17.864 17.484 1.00 53.09 96 ASP A N 1
ATOM 728 C CA . ASP A 1 96 ? -18.847 19.091 17.434 1.00 53.09 96 ASP A CA 1
ATOM 729 C C . ASP A 1 96 ? -17.525 19.221 18.234 1.00 53.09 96 ASP A C 1
ATOM 731 O O . ASP A 1 96 ? -16.632 19.959 17.831 1.00 53.09 96 ASP A O 1
ATOM 735 N N . LYS A 1 97 ? -17.314 18.499 19.334 1.00 55.72 97 LYS A N 1
ATOM 736 C CA . LYS A 1 97 ? -16.009 18.335 20.003 1.00 55.72 97 LYS A CA 1
ATOM 737 C C . LYS A 1 97 ? -15.060 17.399 19.239 1.00 55.72 97 LYS A C 1
ATOM 739 O O . LYS A 1 97 ? -13.862 17.385 19.520 1.00 55.72 97 LYS A O 1
ATOM 744 N N . SER A 1 98 ? -15.600 16.640 18.284 1.00 58.44 98 SER A N 1
ATOM 745 C CA . SER A 1 98 ? -14.875 15.703 17.422 1.00 58.44 98 SER A CA 1
ATOM 746 C C . SER A 1 98 ? -13.860 16.410 16.519 1.00 58.44 98 SER A C 1
ATOM 748 O O . SER A 1 98 ? -12.762 15.910 16.335 1.00 58.44 98 SER A O 1
ATOM 750 N N . GLU A 1 99 ? -14.135 17.628 16.045 1.00 55.28 99 GLU A N 1
ATOM 751 C CA . GLU A 1 99 ? -13.232 18.332 15.122 1.00 55.28 99 GLU A CA 1
ATOM 752 C C . GLU A 1 99 ? -11.921 18.785 15.795 1.00 55.28 99 GLU A C 1
ATOM 754 O O . GLU A 1 99 ? -10.837 18.659 15.222 1.00 55.28 99 GLU A O 1
ATOM 759 N N . THR A 1 100 ? -11.994 19.252 17.045 1.00 61.56 100 THR A N 1
ATOM 760 C CA . THR A 1 100 ? -10.813 19.633 17.837 1.00 61.56 100 THR A CA 1
ATOM 761 C C . THR A 1 100 ? -10.017 18.403 18.263 1.00 61.56 100 THR A C 1
ATOM 763 O O . THR A 1 100 ? -8.798 18.404 18.135 1.00 61.56 100 THR A O 1
ATOM 766 N N . ALA A 1 101 ? -10.693 17.332 18.694 1.00 64.06 101 ALA A N 1
ATOM 767 C CA . ALA A 1 101 ? -10.045 16.074 19.062 1.00 64.06 101 ALA A CA 1
ATOM 768 C C . ALA A 1 101 ? -9.419 15.361 17.851 1.00 64.06 101 ALA A C 1
ATOM 770 O O . ALA A 1 101 ? -8.352 14.774 17.979 1.00 64.06 101 ALA A O 1
ATOM 771 N N . MET A 1 102 ? -10.031 15.461 16.666 1.00 62.91 102 MET A N 1
ATOM 772 C CA . MET A 1 102 ? -9.498 14.913 15.416 1.00 62.91 102 MET A CA 1
ATOM 773 C C . MET A 1 102 ? -8.284 15.709 14.931 1.00 62.91 102 MET A C 1
ATOM 775 O O . MET A 1 102 ? -7.333 15.117 14.433 1.00 62.91 102 MET A O 1
ATOM 779 N N . ARG A 1 103 ? -8.270 17.039 15.108 1.00 65.88 103 ARG A N 1
ATOM 780 C CA . ARG A 1 103 ? -7.091 17.879 14.820 1.00 65.88 103 ARG A CA 1
ATOM 781 C C . ARG A 1 103 ? -5.949 17.598 15.791 1.00 65.88 103 ARG A C 1
ATOM 783 O O . ARG A 1 103 ? -4.808 17.529 15.348 1.00 65.88 103 ARG A O 1
ATOM 790 N N . ASP A 1 104 ? -6.246 17.382 17.069 1.00 65.44 104 ASP A N 1
ATOM 791 C CA . ASP A 1 104 ? -5.239 17.029 18.075 1.00 65.44 104 ASP A CA 1
ATOM 792 C C . ASP A 1 104 ? -4.702 15.609 17.859 1.00 65.44 104 ASP A C 1
ATOM 794 O O . ASP A 1 104 ? -3.495 15.412 17.813 1.00 65.44 104 ASP A O 1
ATOM 798 N N . ALA A 1 105 ? -5.573 14.633 17.590 1.00 66.19 105 ALA A N 1
ATOM 799 C CA . ALA A 1 105 ? -5.175 13.268 17.254 1.00 66.19 105 ALA A CA 1
ATOM 800 C C . ALA A 1 105 ? -4.413 13.197 15.922 1.00 66.19 105 ALA A C 1
ATOM 802 O O . ALA A 1 105 ? -3.442 12.453 15.819 1.00 66.19 105 ALA A O 1
ATOM 803 N N . ALA A 1 106 ? -4.790 13.994 14.916 1.00 66.75 106 ALA A N 1
ATOM 804 C CA . ALA A 1 106 ? -4.038 14.114 13.668 1.00 66.75 106 ALA A CA 1
ATOM 805 C C . ALA A 1 106 ? -2.667 14.765 13.899 1.00 66.75 106 ALA A C 1
ATOM 807 O O . ALA A 1 106 ? -1.671 14.283 13.363 1.00 66.75 106 ALA A O 1
ATOM 808 N N . ASN A 1 107 ? -2.583 15.803 14.736 1.00 64.31 107 ASN A N 1
ATOM 809 C CA . ASN A 1 107 ? -1.311 16.416 15.121 1.00 64.31 107 ASN A CA 1
ATOM 810 C C . ASN A 1 107 ? -0.428 15.440 15.915 1.00 64.31 107 ASN A C 1
ATOM 812 O O . ASN A 1 107 ? 0.760 15.336 15.619 1.00 64.31 107 ASN A O 1
ATOM 816 N N . SER A 1 108 ? -0.995 14.657 16.835 1.00 63.19 108 SER A N 1
ATOM 817 C CA . SER A 1 108 ? -0.277 13.631 17.602 1.00 63.19 108 SER A CA 1
ATOM 818 C C . SER A 1 108 ? 0.100 12.402 16.765 1.00 63.19 108 SER A C 1
ATOM 820 O O . SER A 1 108 ? 1.159 11.820 16.985 1.00 63.19 108 SER A O 1
ATOM 822 N N . ALA A 1 109 ? -0.697 12.023 15.763 1.00 60.38 109 ALA A N 1
ATOM 823 C CA . ALA A 1 109 ? -0.345 10.978 14.797 1.00 60.38 109 ALA A CA 1
ATOM 824 C C . ALA A 1 109 ? 0.786 11.434 13.855 1.00 60.38 109 ALA A C 1
ATOM 826 O O . ALA A 1 109 ? 1.651 10.639 13.479 1.00 60.38 109 ALA A O 1
ATOM 827 N N . VAL A 1 110 ? 0.832 12.730 13.520 1.00 59.44 110 VAL A N 1
ATOM 828 C CA . VAL A 1 110 ? 1.979 13.358 12.842 1.00 59.44 110 VAL A CA 1
ATOM 829 C C . VAL A 1 110 ? 3.201 13.407 13.769 1.00 59.44 110 VAL A C 1
ATOM 831 O O . VAL A 1 110 ? 4.326 13.225 13.302 1.00 59.44 110 VAL A O 1
ATOM 834 N N . GLU A 1 111 ? 3.004 13.582 15.076 1.00 52.66 111 GLU A N 1
ATOM 835 C CA . GLU A 1 111 ? 4.065 13.596 16.091 1.00 52.66 111 GLU A CA 1
ATOM 836 C C . GLU A 1 111 ? 4.656 12.196 16.349 1.00 52.66 111 GLU A C 1
ATOM 838 O O . GLU A 1 111 ? 5.877 12.060 16.408 1.00 52.66 111 GLU A O 1
ATOM 843 N N . TYR A 1 112 ? 3.838 11.134 16.339 1.00 51.38 112 TYR A N 1
ATOM 844 C CA . TYR A 1 112 ? 4.290 9.731 16.397 1.00 51.38 112 TYR A CA 1
ATOM 845 C C . TYR A 1 112 ? 5.050 9.276 15.139 1.00 51.38 112 TYR A C 1
ATOM 847 O O . TYR A 1 112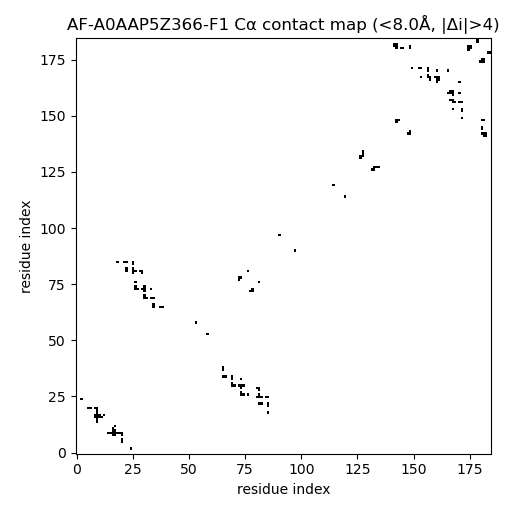 ? 5.804 8.304 15.185 1.00 51.38 112 TYR A O 1
ATOM 855 N N . ARG A 1 113 ? 4.889 9.985 14.013 1.00 54.78 113 ARG A N 1
ATOM 856 C CA . ARG A 1 113 ? 5.624 9.725 12.763 1.00 54.78 113 ARG A CA 1
ATOM 857 C C . ARG A 1 113 ? 6.884 10.584 12.614 1.00 54.78 113 ARG A C 1
ATOM 859 O O . ARG A 1 113 ? 7.711 10.307 11.743 1.00 54.78 113 ARG A O 1
ATOM 866 N N . ARG A 1 114 ? 7.101 11.587 13.473 1.00 56.03 114 ARG A N 1
ATOM 867 C CA . ARG A 1 114 ? 8.412 12.241 13.575 1.00 56.03 114 ARG A CA 1
ATOM 868 C C . ARG A 1 114 ? 9.326 11.343 14.390 1.00 56.03 114 ARG A C 1
ATOM 870 O O . ARG A 1 114 ? 9.502 11.533 15.588 1.00 56.03 114 ARG A O 1
ATOM 877 N N . VAL A 1 115 ? 9.919 10.356 13.721 1.00 57.75 115 VAL A N 1
ATOM 878 C CA . VAL A 1 115 ? 11.065 9.631 14.270 1.00 57.75 115 VAL A CA 1
ATOM 879 C C . VAL A 1 115 ? 12.062 10.691 14.731 1.00 57.75 115 VAL A C 1
ATOM 881 O O . VAL A 1 115 ? 12.520 11.486 13.909 1.00 57.75 115 VAL A O 1
ATOM 884 N N . ASP A 1 116 ? 12.334 10.766 16.039 1.00 69.62 116 ASP A N 1
ATOM 885 C CA . ASP A 1 116 ? 13.322 11.703 16.570 1.00 69.62 116 ASP A CA 1
ATOM 886 C C . ASP A 1 116 ? 14.623 11.450 15.796 1.00 69.62 116 ASP A C 1
ATOM 888 O O . ASP A 1 116 ? 15.193 10.356 15.908 1.00 69.62 116 ASP A O 1
ATOM 892 N N . PRO A 1 117 ? 15.089 12.410 14.975 1.00 61.28 117 PRO A N 1
ATOM 893 C CA . PRO A 1 117 ? 16.202 12.181 14.064 1.00 61.28 117 PRO A CA 1
ATOM 894 C C . PRO A 1 117 ? 17.482 11.807 14.818 1.00 61.28 117 PRO A C 1
ATOM 896 O O . PRO A 1 117 ? 18.389 11.217 14.232 1.00 61.28 117 PRO A O 1
ATOM 899 N N . LYS A 1 118 ? 17.564 12.110 16.122 1.00 70.69 118 LYS A N 1
ATOM 900 C CA . LYS A 1 118 ? 18.676 11.690 16.979 1.00 70.69 118 LYS A CA 1
ATOM 901 C C . LYS A 1 118 ? 18.569 10.218 17.369 1.00 70.69 118 LYS A C 1
ATOM 903 O O . LYS A 1 118 ? 19.552 9.498 17.216 1.00 70.69 118 LYS A O 1
ATOM 908 N N . LYS A 1 119 ? 17.387 9.751 17.790 1.00 72.75 119 LYS A N 1
ATOM 909 C CA . LYS A 1 119 ? 17.158 8.328 18.103 1.00 72.75 119 LYS A CA 1
ATOM 910 C C . LYS A 1 119 ? 17.247 7.449 16.858 1.00 72.75 119 LYS A C 1
ATOM 912 O O . LYS A 1 119 ? 17.843 6.381 16.926 1.00 72.75 119 LYS A O 1
ATOM 917 N N . ALA A 1 120 ? 16.735 7.917 15.718 1.00 69.12 120 ALA A N 1
ATOM 918 C CA . ALA A 1 120 ? 16.862 7.220 14.436 1.00 69.12 120 ALA A CA 1
ATOM 919 C C . ALA A 1 120 ? 18.333 7.002 14.055 1.00 69.12 120 ALA A C 1
ATOM 921 O O . ALA A 1 120 ? 18.727 5.889 13.721 1.00 69.12 120 ALA A O 1
ATOM 922 N N . ARG A 1 121 ? 19.161 8.049 14.181 1.00 74.12 121 ARG A N 1
ATOM 923 C CA . ARG A 1 121 ? 20.608 7.973 13.925 1.00 74.12 121 ARG A CA 1
ATOM 924 C C . ARG A 1 121 ? 21.344 7.085 14.919 1.00 74.12 121 ARG A C 1
ATOM 926 O O . ARG A 1 121 ? 22.328 6.455 14.549 1.00 74.12 121 ARG A O 1
ATOM 933 N N . GLU A 1 122 ? 20.906 7.039 16.173 1.00 75.56 122 GLU A N 1
ATOM 934 C CA . GLU A 1 122 ? 21.506 6.169 17.185 1.00 75.56 122 GLU A CA 1
ATOM 935 C C . GLU A 1 122 ? 21.190 4.691 16.921 1.00 75.56 122 GLU A C 1
ATOM 937 O O . GLU A 1 122 ? 22.087 3.853 16.998 1.00 75.56 122 GLU A O 1
ATOM 942 N N . ILE A 1 123 ? 19.946 4.383 16.544 1.00 76.50 123 ILE A N 1
ATOM 943 C CA . ILE A 1 123 ? 19.523 3.042 16.127 1.00 76.50 123 ILE A CA 1
ATOM 944 C C . ILE A 1 123 ? 20.266 2.634 14.847 1.00 76.50 123 ILE A C 1
ATOM 946 O O . ILE A 1 123 ? 20.856 1.559 14.818 1.00 76.50 123 ILE A O 1
ATOM 950 N N . GLU A 1 124 ? 20.341 3.511 13.839 1.00 70.12 124 GLU A N 1
ATOM 951 C CA . GLU A 1 124 ? 21.120 3.277 12.611 1.00 70.12 124 GLU A CA 1
ATOM 952 C C . GLU A 1 124 ? 22.594 2.988 12.933 1.00 70.12 124 GLU A C 1
ATOM 954 O O . GLU A 1 124 ? 23.164 2.021 12.433 1.00 70.12 124 GLU A O 1
ATOM 959 N N . LYS A 1 125 ? 23.212 3.785 13.813 1.00 76.12 125 LYS A N 1
ATOM 960 C CA . LYS A 1 125 ? 24.612 3.607 14.208 1.00 76.12 125 LYS A CA 1
ATOM 961 C C . LYS A 1 125 ? 24.844 2.272 14.920 1.00 76.12 125 LYS A C 1
ATOM 963 O O . LYS A 1 125 ? 25.800 1.583 14.579 1.00 76.12 125 LYS A O 1
ATOM 968 N N . ARG A 1 126 ? 23.971 1.888 15.858 1.00 81.31 126 ARG A N 1
ATOM 969 C CA . ARG A 1 126 ? 24.069 0.595 16.561 1.00 81.31 126 ARG A CA 1
ATOM 970 C C . ARG A 1 126 ? 23.889 -0.582 15.610 1.00 81.31 126 ARG A C 1
ATOM 972 O O . ARG A 1 126 ? 24.630 -1.552 15.707 1.00 81.31 126 ARG A O 1
ATOM 979 N N . LEU A 1 127 ? 22.951 -0.480 14.674 1.00 74.25 127 LEU A N 1
ATOM 980 C CA . LEU A 1 127 ? 22.700 -1.528 13.691 1.00 74.25 127 LEU A CA 1
ATOM 981 C C . LEU A 1 127 ? 23.871 -1.681 12.701 1.00 74.25 127 LEU A C 1
ATOM 983 O O . LEU A 1 127 ? 24.236 -2.802 12.354 1.00 74.25 127 LEU A O 1
ATOM 987 N N . ILE A 1 128 ? 24.527 -0.579 12.317 1.00 75.19 128 ILE A N 1
ATOM 988 C CA . ILE A 1 128 ? 25.766 -0.603 11.517 1.00 75.19 128 ILE A CA 1
ATOM 989 C C . ILE A 1 128 ? 26.935 -1.201 12.317 1.00 75.19 128 ILE A C 1
ATOM 991 O O . ILE A 1 128 ? 27.676 -2.024 11.786 1.00 75.19 128 ILE A O 1
ATOM 995 N N . GLU A 1 129 ? 27.100 -0.822 13.588 1.00 73.94 129 GLU A N 1
ATOM 996 C CA . GLU A 1 129 ? 28.150 -1.364 14.469 1.00 73.94 129 GLU A CA 1
ATOM 997 C C . GLU A 1 129 ? 27.944 -2.856 14.779 1.00 73.94 129 GLU A C 1
ATOM 999 O O . GLU A 1 129 ? 28.917 -3.594 14.912 1.00 73.94 129 GLU A O 1
ATOM 1004 N N . SER A 1 130 ? 26.690 -3.313 14.841 1.00 78.00 130 SER A N 1
ATOM 1005 C CA . SER A 1 130 ? 26.332 -4.726 15.027 1.00 78.00 130 SER A CA 1
ATOM 1006 C C . SER A 1 130 ? 26.489 -5.583 13.763 1.00 78.00 130 SER A C 1
ATOM 1008 O O . SER A 1 130 ? 26.409 -6.806 13.839 1.00 78.00 130 SER A O 1
ATOM 1010 N N . GLY A 1 131 ? 26.718 -4.960 12.600 1.00 73.50 131 GLY A N 1
ATOM 1011 C CA . GLY A 1 131 ? 26.840 -5.650 11.314 1.00 73.50 131 GLY A CA 1
ATOM 1012 C C . GLY A 1 131 ? 25.514 -6.123 10.701 1.00 73.50 131 GLY A C 1
ATOM 1013 O O . GLY A 1 131 ? 25.537 -6.701 9.618 1.00 73.50 131 GLY A O 1
ATOM 1014 N N . GLU A 1 132 ? 24.370 -5.855 11.340 1.00 64.94 132 GLU A N 1
ATOM 1015 C CA . GLU A 1 132 ? 23.028 -6.215 10.845 1.00 64.94 132 GLU A CA 1
ATOM 1016 C C . GLU A 1 132 ? 22.588 -5.366 9.640 1.00 64.94 132 GLU A C 1
ATOM 1018 O O . GLU A 1 132 ? 21.772 -5.801 8.828 1.00 64.94 132 GLU A O 1
ATOM 1023 N N . LEU A 1 133 ? 23.160 -4.168 9.482 1.00 50.31 133 LEU A N 1
ATOM 1024 C CA . LEU A 1 133 ? 22.907 -3.270 8.356 1.00 50.31 133 LEU A CA 1
ATOM 1025 C C . LEU A 1 133 ? 24.212 -2.938 7.628 1.00 50.31 133 LEU A C 1
ATOM 1027 O O . LEU A 1 133 ? 25.012 -2.111 8.066 1.00 50.31 133 LEU A O 1
ATOM 1031 N N . SER A 1 134 ? 24.400 -3.550 6.459 1.00 56.66 134 SER A N 1
ATOM 1032 C CA . SER A 1 134 ? 25.392 -3.091 5.489 1.00 56.66 134 SER A CA 1
ATOM 1033 C C . SER A 1 134 ? 24.824 -1.870 4.769 1.00 56.66 134 SER A C 1
ATOM 1035 O O . SER A 1 134 ? 23.768 -1.958 4.141 1.00 56.66 134 SER A O 1
ATOM 1037 N N . ARG A 1 135 ? 25.501 -0.717 4.842 1.00 53.22 135 ARG A N 1
ATOM 1038 C CA . ARG A 1 135 ? 25.153 0.440 4.006 1.00 53.22 135 ARG A CA 1
ATOM 1039 C C . ARG A 1 135 ? 25.364 0.063 2.541 1.00 53.22 135 ARG A C 1
ATOM 1041 O O . ARG A 1 135 ? 26.445 0.268 1.998 1.00 53.22 135 ARG A O 1
ATOM 1048 N N . THR A 1 136 ? 24.323 -0.413 1.864 1.00 43.38 136 THR A N 1
ATOM 1049 C CA . THR A 1 136 ? 24.233 -0.200 0.423 1.00 43.38 136 THR A CA 1
ATOM 1050 C C . THR A 1 136 ? 23.991 1.289 0.258 1.00 43.38 136 THR A C 1
ATOM 1052 O O . THR A 1 136 ? 22.876 1.777 0.441 1.00 43.38 136 THR A O 1
ATOM 1055 N N . SER A 1 137 ? 25.055 2.042 0.004 1.00 43.41 137 SER A N 1
ATOM 1056 C CA . SER A 1 137 ? 24.961 3.429 -0.422 1.00 43.41 137 SER A CA 1
ATOM 1057 C C . SER A 1 137 ? 24.194 3.470 -1.743 1.00 43.41 137 SER A C 1
ATOM 1059 O O . SER A 1 137 ? 24.791 3.416 -2.815 1.00 43.41 137 SER A O 1
ATOM 1061 N N . HIS A 1 138 ? 22.866 3.542 -1.679 1.00 45.19 138 HIS A N 1
ATOM 1062 C CA . HIS A 1 138 ? 22.058 3.993 -2.801 1.00 45.19 138 HIS A CA 1
ATOM 1063 C C . HIS A 1 138 ? 22.143 5.517 -2.818 1.00 45.19 138 HIS A C 1
ATOM 1065 O O . HIS A 1 138 ? 21.213 6.243 -2.476 1.00 45.19 138 HIS A O 1
ATOM 1071 N N . THR A 1 139 ? 23.338 6.009 -3.133 1.00 45.84 139 THR A N 1
ATOM 1072 C CA . THR A 1 139 ? 23.499 7.377 -3.597 1.00 45.84 139 THR A CA 1
ATOM 1073 C C . THR A 1 139 ? 22.647 7.458 -4.864 1.00 45.84 139 THR A C 1
ATOM 1075 O O . THR A 1 139 ? 22.879 6.638 -5.757 1.00 45.84 139 THR A O 1
ATOM 1078 N N . PRO A 1 140 ? 21.649 8.358 -4.970 1.00 53.38 140 PRO A N 1
ATOM 1079 C CA . PRO A 1 140 ? 20.995 8.579 -6.252 1.00 53.38 140 PRO A CA 1
ATOM 1080 C C . PRO A 1 140 ? 22.111 8.878 -7.248 1.00 53.38 140 PRO A C 1
ATOM 1082 O O . PRO A 1 140 ? 22.954 9.738 -6.978 1.00 53.38 140 PRO A O 1
ATOM 1085 N N . ALA A 1 141 ? 22.192 8.074 -8.310 1.00 60.69 141 ALA A N 1
ATOM 1086 C CA . ALA A 1 141 ? 23.244 8.184 -9.303 1.00 60.69 141 ALA A CA 1
ATOM 1087 C C . ALA A 1 141 ? 23.203 9.609 -9.857 1.00 60.69 141 ALA A C 1
ATOM 1089 O O . ALA A 1 141 ? 22.305 9.965 -10.617 1.00 60.69 141 ALA A O 1
ATOM 1090 N N . LYS A 1 142 ? 24.134 10.456 -9.413 1.00 65.62 142 LYS A N 1
ATOM 1091 C CA . LYS A 1 142 ? 24.341 11.746 -10.048 1.00 65.62 142 LYS A CA 1
ATOM 1092 C C . LYS A 1 142 ? 24.929 11.449 -11.414 1.00 65.62 142 LYS A C 1
ATOM 1094 O O . LYS A 1 142 ? 25.914 10.725 -11.528 1.00 65.62 142 LYS A O 1
ATOM 1099 N N . PHE A 1 143 ? 24.284 11.970 -12.443 1.00 81.75 143 PHE A N 1
ATOM 1100 C CA . PHE A 1 143 ? 24.799 11.871 -13.793 1.00 81.75 143 PHE A CA 1
ATOM 1101 C C . PHE A 1 143 ? 25.842 12.969 -13.974 1.00 81.75 143 PHE A C 1
ATOM 1103 O O . PHE A 1 143 ? 25.518 14.154 -14.091 1.00 81.75 143 PHE A O 1
ATOM 1110 N N . ASP A 1 144 ? 27.107 12.562 -13.946 1.00 81.50 144 ASP A N 1
ATOM 1111 C CA . ASP A 1 144 ? 28.246 13.474 -14.056 1.00 81.50 144 ASP A CA 1
ATOM 1112 C C . ASP A 1 144 ? 28.399 14.031 -15.484 1.00 81.50 144 ASP A C 1
ATOM 1114 O O . ASP A 1 144 ? 28.976 15.100 -15.678 1.00 81.50 144 ASP A O 1
ATOM 1118 N N . SER A 1 145 ? 27.842 13.343 -16.491 1.00 87.75 145 SER A N 1
ATOM 1119 C CA . SER A 1 145 ? 27.797 13.815 -17.881 1.00 87.75 145 SER A CA 1
ATOM 1120 C C . SER A 1 145 ? 26.557 13.339 -18.657 1.00 87.75 145 SER A C 1
ATOM 1122 O O . SER A 1 145 ? 25.962 12.311 -18.306 1.00 87.75 145 SER A O 1
ATOM 1124 N N . PRO A 1 146 ? 26.199 14.019 -19.765 1.00 88.38 146 PRO A N 1
ATOM 1125 C CA . PRO A 1 146 ? 25.207 13.536 -20.724 1.00 88.38 146 PRO A CA 1
ATOM 1126 C C . PRO A 1 146 ? 25.462 12.103 -21.214 1.00 88.38 146 PRO A C 1
ATOM 1128 O O . PRO A 1 146 ? 24.520 11.317 -21.314 1.00 88.38 146 PRO A O 1
ATOM 1131 N N . GLU A 1 147 ? 26.719 11.712 -21.466 1.00 90.12 147 GLU A N 1
ATOM 1132 C CA . GLU A 1 147 ? 27.018 10.335 -21.882 1.00 90.12 147 GLU A CA 1
ATOM 1133 C C . GLU A 1 147 ? 26.766 9.329 -20.758 1.00 90.12 147 GLU A C 1
ATOM 1135 O O . GLU A 1 147 ? 26.255 8.239 -21.017 1.00 90.12 147 GLU A O 1
ATOM 1140 N N . SER A 1 148 ? 27.084 9.685 -19.507 1.00 89.62 148 SER A N 1
ATOM 1141 C CA . SER A 1 148 ? 26.813 8.821 -18.350 1.00 89.62 148 SER A CA 1
ATOM 1142 C C . SER A 1 148 ? 25.313 8.571 -18.174 1.00 89.62 148 SER A C 1
ATOM 1144 O O . SER A 1 148 ? 24.905 7.438 -17.907 1.00 89.62 148 SER A O 1
ATOM 1146 N N . PHE A 1 149 ? 24.491 9.598 -18.418 1.00 90.69 149 PHE A N 1
ATOM 1147 C CA . PHE A 1 149 ? 23.037 9.497 -18.427 1.00 90.69 149 PHE A CA 1
ATOM 1148 C C . PHE A 1 149 ? 22.565 8.567 -19.539 1.00 90.69 149 PHE A C 1
ATOM 1150 O O . PHE A 1 149 ? 21.868 7.596 -19.262 1.00 90.69 149 PHE A O 1
ATOM 1157 N N . VAL A 1 150 ? 22.997 8.796 -20.782 1.00 93.31 150 VAL A N 1
ATOM 1158 C CA . VAL A 1 150 ? 22.582 7.962 -21.919 1.00 93.31 150 VAL A CA 1
ATOM 1159 C C . VAL A 1 150 ? 22.987 6.507 -21.711 1.00 93.31 150 VAL A C 1
ATOM 1161 O O . VAL A 1 150 ? 22.143 5.628 -21.843 1.00 93.31 150 VAL A O 1
ATOM 1164 N N . ASN A 1 151 ? 24.234 6.233 -21.328 1.00 91.69 151 ASN A N 1
ATOM 1165 C CA . ASN A 1 151 ? 24.719 4.865 -21.136 1.00 91.69 151 ASN A CA 1
ATOM 1166 C C . ASN A 1 151 ? 23.976 4.134 -20.013 1.00 91.69 151 ASN A C 1
ATOM 1168 O O . ASN A 1 151 ? 23.637 2.960 -20.166 1.00 91.69 151 ASN A O 1
ATOM 1172 N N . SER A 1 152 ? 23.683 4.834 -18.916 1.00 90.31 152 SER A N 1
ATOM 1173 C CA . SER A 1 152 ? 22.960 4.260 -17.777 1.00 90.31 152 SER A CA 1
ATOM 1174 C C . SER A 1 152 ? 21.474 4.063 -18.079 1.00 90.31 152 SER A C 1
ATOM 1176 O O . SER A 1 152 ? 20.884 3.070 -17.659 1.00 90.31 152 SER A O 1
ATOM 1178 N N . MET A 1 153 ? 20.865 4.990 -18.824 1.00 92.06 153 MET A N 1
ATOM 1179 C CA . MET A 1 153 ? 19.427 4.999 -19.099 1.00 92.06 153 MET A CA 1
ATOM 1180 C C . MET A 1 153 ? 19.040 4.166 -20.323 1.00 92.06 153 MET A C 1
ATOM 1182 O O . MET A 1 153 ? 17.907 3.692 -20.402 1.00 92.06 153 MET A O 1
ATOM 1186 N N . LYS A 1 154 ? 19.970 3.925 -21.252 1.00 91.88 154 LYS A N 1
ATOM 1187 C CA . LYS A 1 154 ? 19.764 3.135 -22.474 1.00 91.88 154 LYS A CA 1
ATOM 1188 C C . LYS A 1 154 ? 19.063 1.785 -22.259 1.00 91.88 154 LYS A C 1
ATOM 1190 O O . LYS A 1 154 ? 18.049 1.571 -22.923 1.00 91.88 154 LYS A O 1
ATOM 1195 N N . PRO A 1 155 ? 19.491 0.899 -21.335 1.00 94.50 155 PRO A N 1
ATOM 1196 C CA . PRO A 1 155 ? 18.823 -0.394 -21.157 1.00 94.50 155 PRO A CA 1
ATOM 1197 C C . PRO A 1 155 ? 17.374 -0.267 -20.662 1.00 94.50 155 PRO A C 1
ATOM 1199 O O . PRO A 1 155 ? 16.555 -1.149 -20.917 1.00 94.50 155 PRO A O 1
ATOM 1202 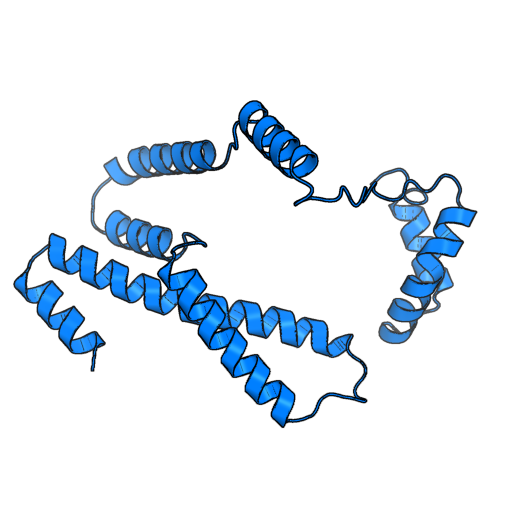N N . TYR A 1 156 ? 17.031 0.816 -19.960 1.00 93.56 156 TYR A N 1
ATOM 1203 C CA . TYR A 1 156 ? 15.663 1.080 -19.502 1.00 93.56 156 TYR A CA 1
ATOM 1204 C C . TYR A 1 156 ? 14.820 1.720 -20.604 1.00 93.56 156 TYR A C 1
ATOM 1206 O O . TYR A 1 156 ? 13.670 1.331 -20.809 1.00 93.56 156 TYR A O 1
ATOM 1214 N N . ALA A 1 157 ? 15.414 2.649 -21.353 1.00 94.88 157 ALA A N 1
ATOM 1215 C CA . ALA A 1 157 ? 14.782 3.287 -22.496 1.00 94.88 157 ALA A CA 1
ATOM 1216 C C . ALA A 1 157 ? 14.416 2.269 -23.581 1.00 94.88 157 ALA A C 1
ATOM 1218 O O . ALA A 1 157 ? 13.306 2.327 -24.090 1.00 94.88 157 ALA A O 1
ATOM 1219 N N . GLU A 1 158 ? 15.282 1.295 -23.882 1.00 93.94 158 GLU A N 1
ATOM 1220 C CA . GLU A 1 158 ? 14.995 0.218 -24.844 1.00 93.94 158 GLU A CA 1
ATOM 1221 C C . GLU A 1 158 ? 13.787 -0.634 -24.424 1.00 93.94 158 GLU A C 1
ATOM 1223 O O . GLU A 1 158 ? 12.930 -0.963 -25.247 1.00 93.94 158 GLU A O 1
ATOM 1228 N N . LYS A 1 159 ? 13.675 -0.947 -23.128 1.00 94.00 159 LYS A N 1
ATOM 1229 C CA . LYS A 1 159 ? 12.538 -1.703 -22.583 1.00 94.00 159 LYS A CA 1
ATOM 1230 C C . LYS A 1 159 ? 11.235 -0.906 -22.666 1.00 94.00 159 LYS A C 1
ATOM 1232 O O . LYS A 1 159 ? 10.234 -1.434 -23.148 1.00 94.00 159 LYS A O 1
ATOM 1237 N N . ALA A 1 160 ? 11.252 0.355 -22.233 1.00 91.31 160 ALA A N 1
ATOM 1238 C CA . ALA A 1 160 ? 10.078 1.229 -22.257 1.00 91.31 160 ALA A CA 1
ATOM 1239 C C . ALA A 1 160 ? 9.622 1.533 -23.692 1.00 91.31 160 ALA A C 1
ATOM 1241 O O . ALA A 1 160 ? 8.437 1.451 -24.005 1.00 91.31 160 ALA A O 1
ATOM 1242 N N . ALA A 1 161 ? 10.571 1.806 -24.585 1.00 94.31 161 ALA A N 1
ATOM 1243 C CA . ALA A 1 161 ? 10.334 2.061 -25.999 1.00 94.31 161 ALA A CA 1
ATOM 1244 C C . ALA A 1 161 ? 9.659 0.884 -26.701 1.00 94.31 161 ALA A C 1
ATOM 1246 O O . ALA A 1 161 ? 8.680 1.076 -27.418 1.00 94.31 161 ALA A O 1
ATOM 1247 N N . LYS A 1 162 ? 10.115 -0.344 -26.423 1.00 93.75 162 LYS A N 1
ATOM 1248 C CA . LYS A 1 162 ? 9.504 -1.564 -26.961 1.00 93.75 162 LYS A CA 1
ATOM 1249 C C . LYS A 1 162 ? 8.052 -1.741 -26.508 1.00 93.75 162 LYS A C 1
ATOM 1251 O O . LYS A 1 162 ? 7.228 -2.180 -27.303 1.00 93.75 162 LYS A O 1
ATOM 1256 N N . ALA A 1 163 ? 7.739 -1.405 -25.256 1.00 92.56 163 ALA A N 1
ATOM 1257 C CA . ALA A 1 163 ? 6.374 -1.479 -24.733 1.00 92.56 163 ALA A CA 1
ATOM 1258 C C . ALA A 1 163 ? 5.462 -0.385 -25.314 1.00 92.56 163 ALA A C 1
ATOM 1260 O O . ALA A 1 163 ? 4.286 -0.628 -25.568 1.00 92.56 163 ALA A O 1
ATOM 1261 N N . LEU A 1 164 ? 6.014 0.807 -25.542 1.00 92.31 164 LEU A N 1
ATOM 1262 C CA . LEU A 1 164 ? 5.285 1.975 -26.039 1.00 92.31 164 LEU A CA 1
ATOM 1263 C C . LEU A 1 164 ? 5.229 2.057 -27.574 1.00 92.31 164 LEU A C 1
ATOM 1265 O O . LEU A 1 164 ? 4.515 2.900 -28.109 1.00 92.31 164 LEU A O 1
ATOM 1269 N N . GLY A 1 165 ? 5.971 1.204 -28.284 1.00 93.69 165 GLY A N 1
ATOM 1270 C CA . GLY A 1 165 ? 6.053 1.226 -29.746 1.00 93.69 165 GLY A CA 1
ATOM 1271 C C . GLY A 1 165 ? 6.732 2.482 -30.304 1.00 93.69 165 GLY A C 1
ATOM 1272 O O . GLY A 1 165 ? 6.406 2.911 -31.407 1.00 93.69 165 GLY A O 1
ATOM 1273 N N . VAL A 1 166 ? 7.648 3.087 -29.544 1.00 96.06 166 VAL A N 1
ATOM 1274 C CA . VAL A 1 166 ? 8.394 4.297 -29.935 1.00 96.06 166 VAL A CA 1
ATOM 1275 C C . VAL A 1 166 ? 9.889 4.003 -30.046 1.00 96.06 166 VAL A C 1
ATOM 1277 O O . VAL A 1 166 ? 10.360 2.970 -29.583 1.00 96.06 166 VAL A O 1
ATOM 1280 N N . GLU A 1 167 ? 10.657 4.917 -30.638 1.00 96.31 167 GLU A N 1
ATOM 1281 C CA . GLU A 1 167 ? 12.118 4.806 -30.702 1.00 96.31 167 GLU A CA 1
ATOM 1282 C C . GLU A 1 167 ? 12.767 5.091 -29.325 1.00 96.31 167 GLU A C 1
ATOM 1284 O O . GLU A 1 167 ? 12.465 6.121 -28.710 1.00 96.31 167 GLU A O 1
ATOM 1289 N N . PRO A 1 168 ? 13.699 4.247 -28.831 1.00 95.00 168 PRO A N 1
ATOM 1290 C CA . PRO A 1 168 ? 14.380 4.450 -27.543 1.00 95.00 168 PRO A CA 1
ATOM 1291 C C . PRO A 1 168 ? 15.102 5.792 -27.416 1.00 95.00 168 PRO A C 1
ATOM 1293 O O . PRO A 1 168 ? 15.162 6.380 -26.334 1.00 95.00 168 PRO A O 1
ATOM 1296 N N . SER A 1 169 ? 15.628 6.294 -28.532 1.00 94.25 169 SER A N 1
ATOM 1297 C CA . SER A 1 169 ? 16.311 7.584 -28.609 1.00 94.25 169 SER A CA 1
ATOM 1298 C C . SER A 1 169 ? 15.380 8.763 -28.302 1.00 94.25 169 SER A C 1
ATOM 1300 O O . SER A 1 169 ? 15.816 9.710 -27.650 1.00 94.25 169 SER A O 1
ATOM 1302 N N . LEU A 1 170 ? 14.098 8.693 -28.683 1.00 94.75 170 LEU A N 1
ATOM 1303 C CA . LEU A 1 170 ? 13.112 9.738 -28.382 1.00 94.75 170 LEU A CA 1
ATOM 1304 C C . LEU A 1 170 ? 12.787 9.809 -26.889 1.00 94.75 170 LEU A C 1
ATOM 1306 O O . LEU A 1 170 ? 12.704 10.903 -26.334 1.00 94.75 170 LEU A O 1
ATOM 1310 N N . LEU A 1 171 ? 12.645 8.659 -26.226 1.00 93.69 171 LEU A N 1
ATOM 1311 C CA . LEU A 1 171 ? 12.405 8.622 -24.781 1.00 93.69 171 LEU A CA 1
ATOM 1312 C C . LEU A 1 171 ? 13.607 9.161 -23.999 1.00 93.69 171 LEU A C 1
ATOM 1314 O O . LEU A 1 171 ? 13.428 9.935 -23.061 1.00 93.69 171 LEU A O 1
ATOM 1318 N N . LEU A 1 172 ? 14.827 8.802 -24.413 1.00 93.44 172 LEU A N 1
ATOM 1319 C CA . LEU A 1 172 ? 16.059 9.341 -23.830 1.00 93.44 172 LEU A CA 1
ATOM 1320 C C . LEU A 1 172 ? 16.178 10.851 -24.032 1.00 93.44 172 LEU A C 1
ATOM 1322 O O . LEU A 1 172 ? 16.534 11.558 -23.092 1.00 93.44 172 LEU A O 1
ATOM 1326 N N . ALA A 1 173 ? 15.865 11.344 -25.231 1.00 94.38 173 ALA A N 1
ATOM 1327 C CA . ALA A 1 173 ? 15.920 12.767 -25.543 1.00 94.38 173 ALA A CA 1
ATOM 1328 C C . ALA A 1 173 ? 14.912 13.572 -24.711 1.00 94.38 173 ALA A C 1
ATOM 1330 O O . ALA A 1 173 ? 15.289 14.584 -24.120 1.00 94.38 173 ALA A O 1
ATOM 1331 N N . GLN A 1 174 ? 13.664 13.101 -24.600 1.00 93.75 174 GLN A N 1
ATOM 1332 C CA . GLN A 1 174 ? 12.648 13.768 -23.782 1.00 93.75 174 GLN A CA 1
ATOM 1333 C C . GLN A 1 174 ? 13.026 13.737 -22.299 1.00 93.75 174 GLN A C 1
ATOM 1335 O O . GLN A 1 174 ? 12.981 14.767 -21.631 1.00 93.75 174 GLN A O 1
ATOM 1340 N N . ALA A 1 175 ? 13.466 12.584 -21.786 1.00 92.81 175 ALA A N 1
ATOM 1341 C CA . ALA A 1 175 ? 13.897 12.465 -20.397 1.00 92.81 175 ALA A CA 1
ATOM 1342 C C . ALA A 1 175 ? 15.090 13.385 -20.088 1.00 92.81 175 ALA A C 1
ATOM 1344 O O . ALA A 1 175 ? 15.112 14.028 -19.038 1.00 92.81 175 ALA A O 1
ATOM 1345 N N . ALA A 1 176 ? 16.057 13.497 -21.003 1.00 92.56 176 ALA A N 1
ATOM 1346 C CA . ALA A 1 176 ? 17.192 14.403 -20.858 1.00 92.56 176 ALA A CA 1
ATOM 1347 C C . ALA A 1 176 ? 16.765 15.880 -20.874 1.00 92.56 176 ALA A C 1
ATOM 1349 O O . ALA A 1 176 ? 17.294 16.665 -20.086 1.00 92.56 176 ALA A O 1
ATOM 1350 N N . LEU A 1 177 ? 15.806 16.254 -21.728 1.00 93.94 177 LEU A N 1
ATOM 1351 C CA . LEU A 1 177 ? 15.293 17.622 -21.822 1.00 93.94 177 LEU A CA 1
ATOM 1352 C C . LEU A 1 177 ? 14.538 18.043 -20.552 1.00 93.94 177 LEU A C 1
ATOM 1354 O O . LEU A 1 177 ? 14.802 19.118 -20.016 1.00 93.94 177 LEU A O 1
ATOM 1358 N N . GLU A 1 178 ? 13.653 17.181 -20.048 1.00 93.25 178 GLU A N 1
ATOM 1359 C CA . GLU A 1 178 ? 12.818 17.452 -18.867 1.00 93.25 178 GLU A CA 1
ATOM 1360 C C . GLU A 1 178 ? 13.640 17.483 -17.569 1.00 93.25 178 GLU A C 1
ATOM 1362 O O . GLU A 1 178 ? 13.457 18.348 -16.715 1.00 93.25 178 GLU A O 1
ATOM 1367 N N . THR A 1 179 ? 14.598 16.563 -17.420 1.00 89.94 179 THR A N 1
ATOM 1368 C CA . THR A 1 179 ? 15.395 16.431 -16.184 1.00 89.94 179 THR A CA 1
ATOM 1369 C C . THR A 1 179 ? 16.709 17.211 -16.210 1.00 89.94 179 THR A C 1
ATOM 1371 O O . THR A 1 179 ? 17.444 17.225 -15.219 1.00 89.94 179 THR A O 1
ATOM 1374 N N . GLY A 1 180 ? 17.043 17.839 -17.344 1.00 88.31 180 GLY A N 1
ATOM 1375 C CA . GLY A 1 180 ? 18.354 18.441 -17.574 1.00 88.31 180 GLY A CA 1
ATOM 1376 C C . GLY A 1 180 ? 19.480 17.421 -17.404 1.00 88.31 180 GLY A C 1
ATOM 1377 O O . GLY A 1 180 ? 20.355 17.621 -16.566 1.00 88.31 180 GLY A O 1
ATOM 1378 N N . TRP A 1 181 ? 19.426 16.314 -18.150 1.00 90.25 181 TRP A N 1
ATOM 1379 C CA . TRP A 1 181 ? 20.365 15.181 -18.047 1.00 90.25 181 TRP A CA 1
ATOM 1380 C C . TRP A 1 181 ? 20.392 14.502 -16.668 1.00 90.25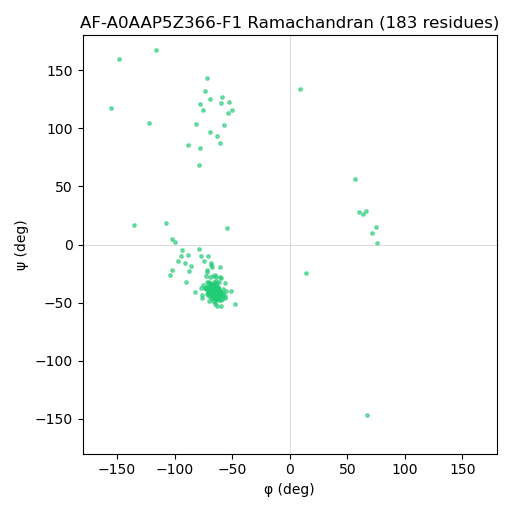 181 TRP A C 1
ATOM 1382 O O . TRP A 1 181 ? 21.415 13.960 -16.259 1.00 90.25 181 TRP A O 1
ATOM 1392 N N . GLY A 1 182 ? 19.280 14.545 -15.932 1.00 83.31 182 GLY A N 1
ATOM 1393 C CA . GLY A 1 182 ? 19.171 13.987 -14.584 1.00 83.31 182 GLY A CA 1
ATOM 1394 C C . GLY A 1 182 ? 19.854 14.821 -13.495 1.00 83.31 182 GLY A C 1
ATOM 1395 O O . GLY A 1 182 ? 20.062 14.323 -12.391 1.00 83.31 182 GLY A O 1
ATOM 1396 N N . GLN A 1 183 ? 20.198 16.081 -13.783 1.00 81.00 183 GLN A N 1
ATOM 1397 C CA . GLN A 1 183 ? 20.812 16.997 -12.814 1.00 81.00 183 GLN A CA 1
ATOM 1398 C C . GLN A 1 183 ? 19.793 17.837 -12.030 1.00 81.00 183 GLN A C 1
ATOM 1400 O O . GLN A 1 183 ? 20.156 18.427 -11.014 1.00 81.00 183 GLN A O 1
ATOM 1405 N N . LYS A 1 184 ? 18.538 17.923 -12.496 1.00 69.38 184 LYS A N 1
ATOM 1406 C CA . LYS A 1 184 ? 17.482 18.764 -11.899 1.00 69.38 184 LYS A CA 1
ATOM 1407 C C . LYS A 1 184 ? 16.390 17.983 -11.154 1.00 69.38 184 LYS A C 1
ATOM 1409 O O . LYS A 1 184 ? 15.303 18.522 -10.962 1.00 69.38 184 LYS A O 1
ATOM 1414 N N . VAL A 1 185 ? 16.660 16.733 -10.780 1.00 57.47 185 VAL A N 1
ATOM 1415 C CA . VAL A 1 185 ? 15.709 15.859 -10.069 1.00 57.47 185 VAL A CA 1
ATOM 1416 C C . VAL A 1 185 ? 15.835 16.028 -8.560 1.00 57.47 185 VAL A C 1
ATOM 1418 O O . VAL A 1 185 ? 16.988 16.089 -8.076 1.00 57.47 185 VAL A O 1
#

pLDDT: mean 77.23, std 13.54, range [43.38, 96.31]

Secondary structure (DSSP, 8-state):
-HHHHHHHHHHHHHHHHHHHHHHHHHHHHHHHHHHHHHHHHHHHHHTTS-TTS--HHHHHHHHHHHHHHHHHHHHTT-S-HHHHHHHHHHHTTS-TTHHHHHHHHHHHHHHHHS--HHHHHHHHHHHHHTTS------------SHHHHHHHHHHHHHHHHHHHTS-HHHHHHHHHHHHTTTT--